Protein AF-A0A9P7JRZ7-F1 (afdb_monomer)

Structure (mmCIF, N/CA/C/O backbone):
data_AF-A0A9P7JRZ7-F1
#
_entry.id   AF-A0A9P7JRZ7-F1
#
loop_
_atom_site.group_PDB
_atom_site.id
_atom_site.type_symbol
_atom_site.label_atom_id
_atom_site.label_alt_id
_atom_site.label_comp_id
_atom_site.label_asym_id
_atom_site.label_entity_id
_atom_site.label_seq_id
_atom_site.pdbx_PDB_ins_code
_atom_site.Cartn_x
_atom_site.Cartn_y
_atom_site.Cartn_z
_atom_site.occupancy
_atom_site.B_iso_or_equiv
_atom_site.auth_seq_id
_atom_site.auth_comp_id
_atom_site.auth_asym_id
_atom_site.auth_atom_id
_atom_site.pdbx_PDB_model_num
ATOM 1 N N . MET A 1 1 ? -24.331 6.466 18.312 1.00 58.31 1 MET A N 1
ATOM 2 C CA . MET A 1 1 ? -24.342 4.986 18.170 1.00 58.31 1 MET A CA 1
ATOM 3 C C . MET A 1 1 ? -22.960 4.410 17.833 1.00 58.31 1 MET A C 1
ATOM 5 O O . MET A 1 1 ? -22.545 3.520 18.560 1.00 58.31 1 MET A O 1
ATOM 9 N N . PRO A 1 2 ? -22.201 4.894 16.825 1.00 64.62 2 PRO A N 1
ATOM 10 C CA . PRO A 1 2 ? -20.830 4.406 16.584 1.00 64.62 2 PRO A CA 1
ATOM 11 C C . PRO A 1 2 ? -19.846 4.825 17.686 1.00 64.62 2 PRO A C 1
ATOM 13 O O . PRO A 1 2 ? -18.946 4.076 18.043 1.00 64.62 2 PRO A O 1
ATOM 16 N N . VAL A 1 3 ? -20.073 6.004 18.267 1.00 72.19 3 VAL A N 1
ATOM 17 C CA . VAL A 1 3 ? -19.297 6.615 19.358 1.00 72.19 3 VAL A CA 1
ATOM 18 C C . VAL A 1 3 ? -19.049 5.659 20.520 1.00 72.19 3 VAL A C 1
ATOM 20 O O . VAL A 1 3 ? -17.914 5.428 20.918 1.00 72.19 3 VAL A O 1
ATOM 23 N N . THR A 1 4 ? -20.111 5.041 21.036 1.00 80.12 4 THR A N 1
ATOM 24 C CA . THR A 1 4 ? -20.028 4.157 22.202 1.00 80.12 4 THR A CA 1
ATOM 25 C C . THR A 1 4 ? -19.318 2.848 21.874 1.00 80.12 4 THR A C 1
ATOM 27 O O . THR A 1 4 ? -18.617 2.303 22.723 1.00 80.12 4 THR A O 1
ATOM 30 N N . VAL A 1 5 ? -19.442 2.352 20.637 1.00 85.19 5 VAL A N 1
ATOM 31 C CA . VAL A 1 5 ? -18.663 1.201 20.155 1.00 85.19 5 VAL A CA 1
ATOM 32 C C . VAL A 1 5 ? -17.176 1.560 20.083 1.00 85.19 5 VAL A C 1
ATOM 34 O O . VAL A 1 5 ? -16.360 0.796 20.594 1.00 85.19 5 VAL A O 1
ATOM 37 N N . ARG A 1 6 ? -16.827 2.731 19.531 1.00 84.12 6 ARG A N 1
ATOM 38 C CA . ARG A 1 6 ? -15.444 3.236 19.455 1.00 84.12 6 ARG A CA 1
ATOM 39 C C . ARG A 1 6 ? -14.805 3.374 20.834 1.00 84.12 6 ARG A C 1
ATOM 41 O O . ARG A 1 6 ? -13.752 2.789 21.075 1.00 84.12 6 ARG A O 1
ATOM 48 N N . VAL A 1 7 ? -15.470 4.081 21.749 1.00 83.75 7 VAL A N 1
ATOM 49 C CA . VAL A 1 7 ? -14.967 4.333 23.109 1.00 83.75 7 VAL A CA 1
ATOM 50 C C . VAL A 1 7 ? -14.753 3.026 23.874 1.00 83.75 7 VAL A C 1
ATOM 52 O O . VAL A 1 7 ? -13.681 2.820 24.435 1.00 83.75 7 VAL A O 1
ATOM 55 N N . ASN A 1 8 ? -15.717 2.101 23.843 1.00 87.62 8 ASN A N 1
ATOM 56 C CA . ASN A 1 8 ? -15.571 0.814 24.530 1.00 87.62 8 ASN A CA 1
ATOM 57 C C . ASN A 1 8 ? -14.478 -0.059 23.900 1.00 87.62 8 ASN A C 1
ATOM 59 O O . ASN A 1 8 ? -13.741 -0.741 24.610 1.00 87.62 8 ASN A O 1
ATOM 63 N N . LEU A 1 9 ? -14.358 -0.059 22.568 1.00 87.88 9 LEU A N 1
ATOM 64 C CA . LEU A 1 9 ? -13.324 -0.830 21.878 1.00 87.88 9 LEU A CA 1
ATOM 65 C C . LEU A 1 9 ? -11.924 -0.295 22.194 1.00 87.88 9 LEU A C 1
ATOM 67 O O . LEU A 1 9 ? -10.975 -1.070 22.339 1.00 87.88 9 LEU A O 1
ATOM 71 N N . ALA A 1 10 ? -11.805 1.019 22.338 1.00 84.31 10 ALA A N 1
ATOM 72 C CA . ALA A 1 10 ? -10.576 1.652 22.757 1.00 84.31 10 ALA A CA 1
ATOM 73 C C . ALA A 1 10 ? -10.219 1.388 24.215 1.00 84.31 10 ALA A C 1
ATOM 75 O O . ALA A 1 10 ? -9.087 0.998 24.490 1.00 84.31 10 ALA A O 1
ATOM 76 N N . ASP A 1 11 ? -11.180 1.522 25.131 1.00 86.62 11 ASP A N 1
ATOM 77 C CA . ASP A 1 11 ? -10.981 1.190 26.542 1.00 86.62 11 ASP A CA 1
ATOM 78 C C . ASP A 1 11 ? -10.531 -0.271 26.687 1.00 86.62 11 ASP A C 1
ATOM 80 O O . ASP A 1 11 ? -9.525 -0.572 27.330 1.00 86.62 11 ASP A O 1
ATOM 84 N N . LYS A 1 12 ? -11.165 -1.190 25.946 1.00 89.00 12 LYS A N 1
ATOM 85 C CA . LYS A 1 12 ? -10.727 -2.588 25.845 1.00 89.00 12 LYS A CA 1
ATOM 86 C C . LYS A 1 12 ? -9.265 -2.701 25.395 1.00 89.00 12 LYS A C 1
ATOM 88 O O . LYS A 1 12 ? -8.495 -3.449 26.001 1.00 89.00 12 LYS A O 1
ATOM 93 N N . ALA A 1 13 ? -8.861 -1.979 24.349 1.00 87.06 13 ALA A N 1
ATOM 94 C CA . ALA A 1 13 ? -7.487 -1.998 23.848 1.00 87.06 13 ALA A CA 1
ATOM 95 C C . ALA A 1 13 ? -6.481 -1.449 24.883 1.00 87.06 13 ALA A C 1
ATOM 97 O O . ALA A 1 13 ? -5.414 -2.042 25.083 1.00 87.06 13 ALA A O 1
ATOM 98 N N . VAL A 1 14 ? -6.836 -0.369 25.586 1.00 85.62 14 VAL A N 1
ATOM 99 C CA . VAL A 1 14 ? -6.038 0.210 26.676 1.00 85.62 14 VAL A CA 1
ATOM 100 C C . VAL A 1 14 ? -5.906 -0.782 27.829 1.00 85.62 14 VAL A C 1
ATOM 102 O O . VAL A 1 14 ? -4.789 -1.017 28.293 1.00 85.62 14 VAL A O 1
ATOM 105 N N . LEU A 1 15 ? -6.994 -1.436 28.248 1.00 88.81 15 LEU A N 1
ATOM 106 C CA . LEU A 1 15 ? -6.980 -2.462 29.295 1.00 88.81 15 LEU A CA 1
ATOM 107 C C . LEU A 1 15 ? -6.048 -3.628 28.947 1.00 88.81 15 LEU A C 1
ATOM 109 O O . LEU A 1 15 ? -5.277 -4.061 29.811 1.00 88.81 15 LEU A O 1
ATOM 113 N N . PHE A 1 16 ? -6.051 -4.109 27.699 1.00 86.88 16 PHE A N 1
ATOM 114 C CA . PHE A 1 16 ? -5.114 -5.153 27.266 1.00 86.88 16 PHE A CA 1
ATOM 115 C C . PHE A 1 16 ? -3.658 -4.719 27.412 1.00 86.88 16 PHE A C 1
ATOM 117 O O . PHE A 1 16 ? -2.814 -5.510 27.839 1.00 86.88 16 PHE A O 1
ATOM 124 N N . ARG A 1 17 ? -3.348 -3.466 27.072 1.00 84.44 17 ARG A N 1
ATOM 125 C CA . ARG A 1 17 ? -1.983 -2.949 27.146 1.00 84.44 17 ARG A CA 1
ATOM 126 C C . ARG A 1 17 ? -1.533 -2.699 28.583 1.00 84.44 17 ARG A C 1
ATOM 128 O O . ARG A 1 17 ? -0.417 -3.072 28.928 1.00 84.44 17 ARG A O 1
ATOM 135 N N . THR A 1 18 ? -2.365 -2.053 29.394 1.00 87.06 18 THR A N 1
ATOM 136 C CA . THR A 1 18 ? -1.967 -1.540 30.712 1.00 87.06 18 THR A CA 1
ATOM 137 C C . THR A 1 18 ? -2.213 -2.547 31.823 1.00 87.06 18 THR A C 1
ATOM 139 O O . THR A 1 18 ? -1.331 -2.756 32.650 1.00 87.06 18 THR A O 1
ATOM 142 N N . THR A 1 19 ? -3.378 -3.197 31.851 1.00 86.12 19 THR A N 1
ATOM 143 C CA . 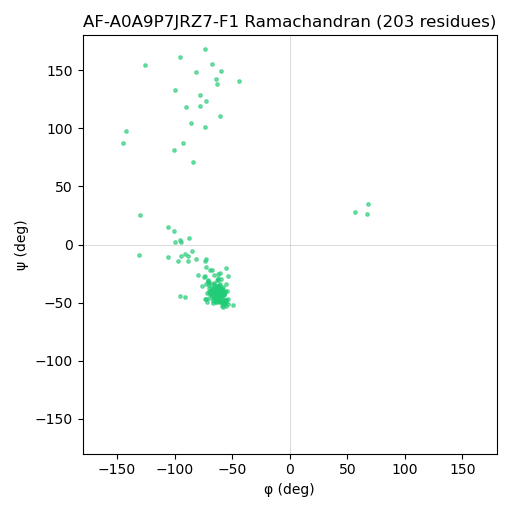THR A 1 19 ? -3.796 -4.039 32.984 1.00 86.12 19 THR A CA 1
ATOM 144 C C . THR A 1 19 ? -3.468 -5.513 32.783 1.00 86.12 19 THR A C 1
ATOM 146 O O . THR A 1 19 ? -2.934 -6.138 33.694 1.00 86.12 19 THR A O 1
ATOM 149 N N . ILE A 1 20 ? -3.724 -6.069 31.594 1.00 86.94 20 ILE A N 1
ATOM 150 C CA . ILE A 1 20 ? -3.488 -7.497 31.327 1.00 86.94 20 ILE A CA 1
ATOM 151 C C . ILE A 1 20 ? -1.987 -7.787 31.243 1.00 86.94 20 ILE A C 1
ATOM 153 O O . ILE A 1 20 ? -1.496 -8.672 31.937 1.00 86.94 20 ILE A O 1
ATOM 157 N N . ARG A 1 21 ? -1.229 -7.012 30.455 1.00 83.00 21 ARG A N 1
ATOM 158 C CA . ARG A 1 21 ? 0.226 -7.225 30.307 1.00 83.00 21 ARG A CA 1
ATOM 159 C C . ARG A 1 21 ? 1.026 -6.963 31.587 1.00 83.00 21 ARG A C 1
ATOM 161 O O . ARG A 1 21 ? 2.099 -7.533 31.746 1.00 83.00 21 ARG A O 1
ATOM 168 N N . SER A 1 22 ? 0.536 -6.112 32.491 1.00 86.94 22 SER A N 1
ATOM 169 C CA . SER A 1 22 ? 1.216 -5.821 33.764 1.00 86.94 22 SER A CA 1
ATOM 170 C C . SER A 1 22 ? 0.827 -6.772 34.903 1.00 86.94 22 SER A C 1
ATOM 172 O O . SER A 1 22 ? 1.462 -6.763 35.964 1.00 86.94 22 SER A O 1
ATOM 174 N N . ALA A 1 23 ? -0.203 -7.605 34.719 1.00 89.06 23 ALA A N 1
ATOM 175 C CA . ALA A 1 23 ? -0.680 -8.524 35.741 1.00 89.06 23 ALA A CA 1
ATOM 176 C C . ALA A 1 23 ? 0.287 -9.705 35.925 1.00 89.06 23 ALA A C 1
ATOM 178 O O . ALA A 1 23 ? 0.274 -10.670 35.171 1.00 89.06 23 ALA A O 1
ATOM 179 N N . LYS A 1 24 ? 1.106 -9.642 36.980 1.00 89.06 24 LYS A N 1
ATOM 180 C CA . LYS A 1 24 ? 2.093 -10.685 37.319 1.00 89.06 24 LYS A CA 1
ATOM 181 C C . LYS A 1 24 ? 1.585 -11.779 38.268 1.00 89.06 24 LYS A C 1
ATOM 183 O O . LYS A 1 24 ? 2.299 -12.741 38.509 1.00 89.06 24 LYS A O 1
ATOM 188 N N . SER A 1 25 ? 0.389 -11.634 38.843 1.00 91.81 25 SER A N 1
ATOM 189 C CA . SER A 1 25 ? -0.181 -12.614 39.781 1.00 91.81 25 SER A CA 1
ATOM 190 C C . SER A 1 25 ? -1.562 -13.077 39.344 1.00 91.81 25 SER A C 1
ATOM 192 O O . SER A 1 25 ? -2.289 -12.329 38.686 1.00 91.81 25 SER A O 1
ATOM 194 N N . GLN A 1 26 ? -1.952 -14.284 39.763 1.00 89.62 26 GLN A N 1
ATOM 195 C CA . GLN A 1 26 ? -3.253 -14.873 39.433 1.00 89.62 26 GLN A CA 1
ATOM 196 C C . GLN A 1 26 ? -4.410 -13.940 39.814 1.00 89.62 26 GLN A C 1
ATOM 198 O O . GLN A 1 26 ? -5.216 -13.585 38.963 1.00 89.62 26 GLN A O 1
ATOM 203 N N . ALA A 1 27 ? -4.442 -13.440 41.055 1.00 89.69 27 ALA A N 1
ATOM 204 C CA . ALA A 1 27 ? -5.500 -12.537 41.511 1.00 89.69 27 ALA A CA 1
ATOM 205 C C . ALA A 1 27 ? -5.569 -11.226 40.702 1.00 89.69 27 ALA A C 1
ATOM 207 O O . ALA A 1 27 ? -6.655 -10.706 40.440 1.00 89.69 27 ALA A O 1
ATOM 208 N N . ARG A 1 28 ? -4.419 -10.671 40.287 1.00 88.31 28 ARG A N 1
ATOM 209 C CA . ARG A 1 28 ? -4.386 -9.478 39.424 1.00 88.31 28 ARG A CA 1
ATOM 210 C C . ARG A 1 28 ? -4.868 -9.799 38.010 1.00 88.31 28 ARG A C 1
ATOM 212 O O . ARG A 1 28 ? -5.629 -9.006 37.466 1.00 88.31 28 ARG A O 1
ATOM 219 N N . SER A 1 29 ? -4.488 -10.955 37.469 1.00 88.56 29 SER A N 1
ATOM 220 C CA . SER A 1 29 ? -4.940 -11.433 36.160 1.00 88.56 29 SER A CA 1
ATOM 221 C C . SER A 1 29 ? -6.458 -11.618 36.136 1.00 88.56 29 SER A C 1
ATOM 223 O O . SER A 1 29 ? -7.127 -11.026 35.294 1.00 88.56 29 SER A O 1
ATOM 225 N N . THR A 1 30 ? -7.033 -12.309 37.126 1.00 91.19 30 THR A N 1
ATOM 226 C CA . THR A 1 30 ? -8.488 -12.508 37.230 1.00 91.19 30 THR A CA 1
ATOM 227 C C . THR A 1 30 ? -9.243 -11.179 37.287 1.00 91.19 30 THR A C 1
ATOM 229 O O . THR A 1 30 ? -10.238 -11.002 36.589 1.00 91.19 30 THR A O 1
ATOM 232 N N . ARG A 1 31 ? -8.756 -10.202 38.067 1.00 89.31 31 ARG A N 1
ATOM 233 C CA . ARG A 1 31 ? -9.371 -8.864 38.130 1.00 89.31 31 ARG A CA 1
ATOM 234 C C . ARG A 1 31 ? -9.244 -8.089 36.819 1.00 89.31 31 ARG A C 1
ATOM 236 O O . ARG A 1 31 ? -10.187 -7.401 36.438 1.00 89.31 31 ARG A O 1
ATOM 243 N N . ALA A 1 32 ? -8.105 -8.189 36.137 1.00 90.00 32 ALA A N 1
ATOM 244 C CA . ALA A 1 32 ? -7.912 -7.556 34.837 1.00 90.00 32 ALA A CA 1
ATOM 245 C C . ALA A 1 32 ? -8.869 -8.152 33.789 1.00 90.00 32 ALA A C 1
ATOM 247 O O . ALA A 1 32 ? -9.561 -7.406 33.099 1.00 90.00 32 ALA A O 1
ATOM 248 N N . TRP A 1 33 ? -9.009 -9.480 33.748 1.00 91.06 33 TRP A N 1
ATOM 249 C CA . TRP A 1 33 ? -9.976 -10.158 32.881 1.00 91.06 33 TRP A CA 1
ATOM 250 C C . TRP A 1 33 ? -11.426 -9.805 33.217 1.00 91.06 33 TRP A C 1
ATOM 252 O O . TRP A 1 33 ? -12.213 -9.566 32.306 1.00 91.06 33 TRP A O 1
ATOM 262 N N . ALA A 1 34 ? -11.783 -9.671 34.497 1.00 93.75 34 ALA A N 1
ATOM 263 C CA . ALA A 1 34 ? -13.121 -9.228 34.893 1.00 93.75 34 ALA A CA 1
ATOM 264 C C . ALA A 1 34 ? -13.476 -7.841 34.319 1.00 93.75 34 ALA A C 1
ATOM 266 O O . ALA A 1 34 ? -14.605 -7.639 33.868 1.00 93.75 34 ALA A O 1
ATOM 267 N N . ARG A 1 35 ? -12.508 -6.911 34.265 1.00 91.94 35 ARG A N 1
ATOM 268 C CA . ARG A 1 35 ? -12.683 -5.593 33.624 1.00 91.94 35 ARG A CA 1
ATOM 269 C C . ARG A 1 35 ? -12.851 -5.703 32.109 1.00 91.94 35 ARG A C 1
ATOM 271 O O . ARG A 1 35 ? -13.734 -5.069 31.540 1.00 91.94 35 ARG A O 1
ATOM 278 N N . VAL A 1 36 ? -12.054 -6.545 31.451 1.00 90.88 36 VAL A N 1
ATOM 279 C CA . VAL A 1 36 ? -12.210 -6.798 30.007 1.00 90.88 36 VAL A CA 1
ATOM 280 C C . VAL A 1 36 ? -13.601 -7.367 29.713 1.00 90.88 36 VAL A C 1
ATOM 282 O O . VAL A 1 36 ? -14.284 -6.884 28.815 1.00 90.88 36 VAL A O 1
ATOM 285 N N . HIS A 1 37 ? -14.076 -8.322 30.516 1.00 92.50 37 HIS A N 1
ATOM 286 C CA . HIS A 1 37 ? -15.415 -8.890 30.368 1.00 92.50 37 HIS A CA 1
ATOM 287 C C . HIS A 1 37 ? -16.538 -7.879 30.636 1.00 92.50 37 HIS A C 1
ATOM 289 O O . HIS A 1 37 ? -17.590 -7.964 30.002 1.00 92.50 37 HIS A O 1
ATOM 295 N N . SER A 1 38 ? -16.365 -6.915 31.551 1.00 92.62 38 SER A N 1
ATOM 296 C CA . SER A 1 38 ? -17.360 -5.847 31.715 1.00 92.62 38 SER A CA 1
ATOM 297 C C . SER A 1 38 ? -17.445 -4.959 30.479 1.00 92.62 38 SER A C 1
ATOM 299 O O . SER A 1 38 ? -18.553 -4.728 30.002 1.00 92.62 38 SER A O 1
ATOM 301 N N . VAL A 1 39 ? -16.305 -4.544 29.917 1.00 90.88 39 VAL A N 1
ATOM 302 C CA . VAL A 1 39 ? -16.278 -3.741 28.684 1.00 90.88 39 VAL A CA 1
ATOM 303 C C . VAL A 1 39 ? -16.865 -4.529 27.511 1.00 90.88 39 VAL A C 1
ATOM 305 O O . VAL A 1 39 ? -17.675 -3.993 26.757 1.00 90.88 39 VAL A O 1
ATOM 308 N N . ASP A 1 40 ? -16.563 -5.826 27.411 1.00 91.06 40 ASP A N 1
ATOM 309 C CA . ASP A 1 40 ? -17.104 -6.697 26.363 1.00 91.06 40 ASP A CA 1
ATOM 310 C C . ASP A 1 40 ? -18.614 -6.861 26.419 1.00 91.06 40 ASP A C 1
ATOM 312 O O . ASP A 1 40 ? -19.261 -6.910 25.374 1.00 91.06 40 ASP A O 1
ATOM 316 N N . ARG A 1 41 ? -19.205 -6.902 27.616 1.00 92.62 41 ARG A N 1
ATOM 317 C CA . ARG A 1 41 ? -20.666 -6.931 27.748 1.00 92.62 41 ARG A CA 1
ATOM 318 C C . ARG A 1 41 ? -21.302 -5.662 27.187 1.00 92.62 41 ARG A C 1
ATOM 320 O O . ARG A 1 41 ? -22.257 -5.762 26.420 1.00 92.62 41 ARG A O 1
ATOM 327 N N . VAL A 1 42 ? -20.756 -4.489 27.514 1.00 91.62 42 VAL A N 1
ATOM 328 C CA . VAL A 1 42 ? -21.279 -3.203 27.018 1.00 91.62 42 VAL A CA 1
ATOM 329 C C . VAL A 1 42 ? -21.046 -3.067 25.511 1.00 91.62 42 VAL A C 1
ATOM 331 O O . VAL A 1 42 ? -21.940 -2.648 24.779 1.00 91.62 42 VAL A O 1
ATOM 334 N N . LEU A 1 43 ? -19.871 -3.470 25.023 1.00 90.12 43 LEU A N 1
ATOM 335 C CA . LEU A 1 43 ? -19.553 -3.496 23.598 1.00 90.12 43 LEU A CA 1
ATOM 336 C C . LEU A 1 43 ? -20.528 -4.402 22.833 1.00 90.12 43 LEU A C 1
ATOM 338 O O . LEU A 1 43 ? -21.144 -3.943 21.878 1.00 90.12 43 LEU A O 1
ATOM 342 N N . ASN A 1 44 ? -20.749 -5.639 23.286 1.00 90.69 44 ASN A N 1
ATOM 343 C CA . ASN A 1 44 ? -21.686 -6.573 22.651 1.00 90.69 44 ASN A CA 1
ATOM 344 C C . ASN A 1 44 ? -23.136 -6.070 22.657 1.00 90.69 44 ASN A C 1
ATOM 346 O O . ASN A 1 44 ? -23.871 -6.289 21.697 1.00 90.69 44 ASN A O 1
ATOM 350 N N . LEU A 1 45 ? -23.559 -5.377 23.715 1.00 92.00 45 LEU A N 1
ATOM 351 C CA . LEU A 1 45 ? -24.879 -4.753 23.749 1.00 92.00 45 LEU A CA 1
ATOM 352 C C . LEU A 1 45 ? -24.994 -3.652 22.685 1.00 92.00 45 LEU A C 1
ATOM 354 O O . LEU A 1 45 ? -25.929 -3.652 21.884 1.00 92.00 45 LEU A O 1
ATOM 358 N N . ASN A 1 46 ? -24.015 -2.747 22.630 1.00 90.06 46 ASN A N 1
ATOM 359 C CA . ASN A 1 46 ? -24.004 -1.643 21.671 1.00 90.06 46 ASN A CA 1
ATOM 360 C C . ASN A 1 46 ? -23.948 -2.136 20.218 1.00 90.06 46 ASN A C 1
ATOM 362 O O . ASN A 1 46 ? -24.602 -1.561 19.349 1.00 90.06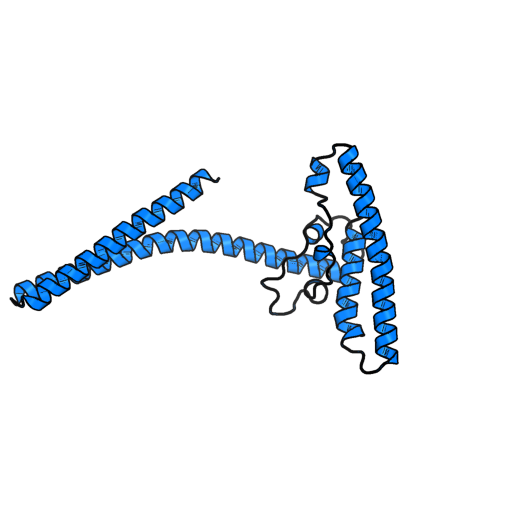 46 ASN A O 1
ATOM 366 N N . THR A 1 47 ? -23.227 -3.225 19.944 1.00 90.88 47 THR A N 1
ATOM 367 C CA . THR A 1 47 ? -23.152 -3.811 18.597 1.00 90.88 47 THR A CA 1
ATOM 368 C C . THR A 1 47 ? -24.468 -4.461 18.180 1.00 90.88 47 THR A C 1
ATOM 370 O O . THR A 1 47 ? -24.886 -4.308 17.032 1.00 90.88 47 THR A O 1
ATOM 373 N N . GLN A 1 48 ? -25.175 -5.118 19.102 1.00 91.62 48 GLN A N 1
ATOM 374 C CA . GLN A 1 48 ? -26.518 -5.642 18.839 1.00 91.62 48 GLN A CA 1
ATOM 375 C C . GLN A 1 48 ? -27.525 -4.524 18.569 1.00 91.62 48 GLN A C 1
ATOM 377 O O . GLN A 1 48 ? -28.321 -4.630 17.635 1.00 91.62 48 GLN A O 1
ATOM 382 N N . ILE A 1 49 ? -27.488 -3.448 19.361 1.00 91.69 49 ILE A N 1
ATOM 383 C CA . ILE A 1 49 ? -28.337 -2.271 19.148 1.00 91.69 49 ILE A CA 1
ATOM 384 C C . ILE A 1 49 ? -28.054 -1.675 17.765 1.00 91.69 49 ILE A C 1
ATOM 386 O O . ILE A 1 49 ? -28.982 -1.476 16.982 1.00 91.69 49 ILE A O 1
ATOM 390 N N . TYR A 1 50 ? -26.779 -1.482 17.423 1.00 91.38 50 TYR A N 1
ATOM 391 C CA . TYR A 1 50 ? -26.368 -0.993 16.110 1.00 91.38 50 TYR A CA 1
ATOM 392 C C . TYR A 1 50 ? -26.898 -1.871 14.966 1.00 91.38 50 TYR A C 1
ATOM 394 O O . TYR A 1 50 ? -27.492 -1.361 14.015 1.00 91.38 50 TYR A O 1
ATOM 402 N N . ALA A 1 51 ? -26.752 -3.196 15.076 1.00 91.25 51 ALA A N 1
ATOM 403 C CA . ALA A 1 51 ? -27.239 -4.137 14.070 1.00 91.25 51 ALA A CA 1
ATOM 404 C C . ALA A 1 51 ? -28.765 -4.064 13.889 1.00 91.25 51 ALA A C 1
ATOM 406 O O . ALA A 1 51 ? -29.253 -4.105 12.758 1.00 91.25 51 ALA A O 1
ATOM 407 N N . LYS A 1 52 ? -29.523 -3.903 14.985 1.00 92.75 52 LYS A N 1
ATOM 408 C CA . LYS A 1 52 ? -30.979 -3.703 14.936 1.00 92.75 52 LYS A CA 1
ATOM 409 C C . LYS A 1 52 ? -31.340 -2.395 14.234 1.00 92.75 52 LYS A C 1
ATOM 411 O O . LYS A 1 52 ? -32.167 -2.417 13.328 1.00 92.75 52 LYS A O 1
ATOM 416 N N . CYS A 1 53 ? -30.703 -1.284 14.600 1.00 90.75 53 CYS A N 1
ATOM 417 C CA . CYS A 1 53 ? -30.946 0.014 13.967 1.00 90.75 53 CYS A CA 1
ATOM 418 C C . CYS A 1 53 ? -30.615 -0.012 12.473 1.00 90.75 53 CYS A C 1
ATOM 420 O O . CYS A 1 53 ? -31.405 0.463 11.664 1.00 90.75 53 CYS A O 1
ATOM 422 N N . ARG A 1 54 ? -29.503 -0.645 12.083 1.00 90.94 54 ARG A N 1
ATOM 423 C CA . ARG A 1 54 ? -29.143 -0.804 10.670 1.00 90.94 54 ARG A CA 1
ATOM 424 C C . ARG A 1 54 ? -30.159 -1.650 9.903 1.00 90.94 54 ARG A C 1
ATOM 426 O O . ARG A 1 54 ? -30.478 -1.318 8.769 1.00 90.94 54 ARG A O 1
ATOM 433 N N . LYS A 1 55 ? -30.696 -2.715 10.508 1.00 92.81 55 LYS A N 1
ATOM 434 C CA . LYS A 1 55 ? -31.781 -3.500 9.897 1.00 92.81 55 LYS A CA 1
ATOM 435 C C . LYS A 1 55 ? -33.011 -2.629 9.624 1.00 92.81 55 LYS A C 1
ATOM 437 O O . LYS A 1 55 ? -33.612 -2.762 8.568 1.00 92.81 55 LYS A O 1
ATOM 442 N N . GLN A 1 56 ? -33.348 -1.720 10.540 1.00 92.69 56 GLN A N 1
ATOM 443 C CA . GLN A 1 56 ? -34.438 -0.771 10.308 1.00 92.69 56 GLN A CA 1
ATOM 444 C C . GLN A 1 56 ? -34.103 0.243 9.210 1.00 92.69 56 GLN A C 1
ATOM 446 O O . GLN A 1 56 ? -34.959 0.508 8.382 1.00 92.69 56 GLN A O 1
ATOM 451 N N . LEU A 1 57 ? -32.864 0.739 9.129 1.00 92.12 57 LEU A N 1
ATOM 452 C CA . LEU A 1 57 ? -32.441 1.611 8.021 1.00 92.12 57 LEU A CA 1
ATOM 453 C C . LEU A 1 57 ? -32.597 0.936 6.649 1.00 92.12 57 LEU A C 1
ATOM 455 O O . LEU A 1 57 ? -33.034 1.588 5.708 1.00 92.12 57 LEU A O 1
ATOM 459 N N . ILE A 1 58 ? -32.305 -0.367 6.557 1.00 93.19 58 ILE A N 1
ATOM 460 C CA . ILE A 1 58 ? -32.556 -1.162 5.343 1.00 93.19 58 ILE A CA 1
ATOM 461 C C . ILE A 1 58 ? -34.053 -1.225 5.041 1.00 93.19 58 ILE A C 1
ATOM 463 O O . ILE A 1 58 ? -34.458 -0.979 3.912 1.00 93.19 58 ILE A O 1
ATOM 467 N N . ASN A 1 59 ? -34.879 -1.521 6.046 1.00 92.75 59 ASN A N 1
ATOM 468 C CA . ASN A 1 59 ? -36.330 -1.599 5.865 1.00 92.75 59 ASN A CA 1
ATOM 469 C C . ASN A 1 59 ? -36.949 -0.259 5.431 1.00 92.75 59 ASN A C 1
ATOM 471 O O . ASN A 1 59 ? -37.978 -0.255 4.766 1.00 92.75 59 ASN A O 1
ATOM 475 N N . LEU A 1 60 ? -36.340 0.862 5.825 1.00 93.44 60 LEU A N 1
ATOM 476 C CA . LEU A 1 60 ? -36.779 2.214 5.478 1.00 93.44 60 LEU A CA 1
ATOM 477 C C . LEU A 1 60 ? -36.253 2.693 4.113 1.00 93.44 60 LEU A C 1
ATOM 479 O O . LEU A 1 60 ? -36.629 3.782 3.693 1.00 93.44 60 LEU A O 1
ATOM 483 N N . GLY A 1 61 ? -35.391 1.925 3.434 1.00 90.75 61 GLY A N 1
ATOM 484 C CA . GLY A 1 61 ? -34.834 2.297 2.126 1.00 90.75 61 GLY A CA 1
ATOM 485 C C . GLY A 1 61 ? -33.898 3.512 2.157 1.00 90.75 61 GLY A C 1
ATOM 486 O O . GLY A 1 61 ? -33.789 4.233 1.172 1.00 90.75 61 GLY A O 1
ATOM 487 N N . ALA A 1 62 ? -33.250 3.785 3.294 1.00 88.19 62 ALA A N 1
ATOM 488 C CA . ALA A 1 62 ? -32.371 4.945 3.453 1.00 88.19 62 ALA A CA 1
ATOM 489 C C . ALA A 1 62 ? -30.946 4.659 2.936 1.00 88.19 62 ALA A C 1
ATOM 491 O O . ALA A 1 62 ? -30.004 4.533 3.727 1.00 88.19 62 ALA A O 1
ATOM 492 N N . ASP A 1 63 ? -30.789 4.545 1.617 1.00 86.19 63 ASP A N 1
ATOM 493 C CA . ASP A 1 63 ? -29.536 4.119 0.974 1.00 86.19 63 ASP A CA 1
ATOM 494 C C . ASP A 1 63 ? -28.350 5.058 1.254 1.00 86.19 63 ASP A C 1
ATOM 496 O O . ASP A 1 63 ? -27.253 4.585 1.574 1.00 86.19 63 ASP A O 1
ATOM 500 N N . ASP A 1 64 ? -28.581 6.373 1.285 1.00 86.25 64 ASP A N 1
ATOM 501 C CA . ASP A 1 64 ? -27.555 7.374 1.618 1.00 86.25 64 ASP A CA 1
ATOM 502 C C . ASP A 1 64 ? -26.941 7.124 3.007 1.00 86.25 64 ASP A C 1
ATOM 504 O O . ASP A 1 64 ? -25.724 7.180 3.216 1.00 86.25 64 ASP A O 1
ATOM 508 N N . LEU A 1 65 ? -27.784 6.767 3.983 1.00 85.00 65 LEU A N 1
ATOM 509 C CA . LEU A 1 65 ? -27.343 6.450 5.341 1.00 85.00 65 LEU A CA 1
ATOM 510 C C . LEU A 1 65 ? -26.667 5.078 5.418 1.00 85.00 65 LEU A C 1
ATOM 512 O O . LEU A 1 65 ? -25.803 4.881 6.273 1.00 85.00 65 LEU A O 1
ATOM 516 N N . LEU A 1 66 ? -27.015 4.132 4.544 1.00 86.31 66 LEU A N 1
ATOM 517 C CA . LEU A 1 66 ? -26.394 2.806 4.497 1.00 86.31 66 LEU A CA 1
ATOM 518 C C . LEU A 1 66 ? -24.975 2.834 3.918 1.00 86.31 66 LEU A C 1
ATOM 520 O O . LEU A 1 66 ? -24.159 1.996 4.321 1.00 86.31 66 LEU A O 1
ATOM 524 N N . MET A 1 67 ? -24.653 3.807 3.056 1.00 85.75 67 MET A N 1
ATOM 525 C CA . MET A 1 67 ? -23.273 4.051 2.613 1.00 85.75 67 MET A CA 1
ATOM 526 C C . MET A 1 67 ? -22.378 4.495 3.775 1.00 85.75 67 MET A C 1
ATOM 528 O O . MET A 1 67 ? -21.253 4.000 3.922 1.00 85.75 67 MET A O 1
ATOM 532 N N . LYS A 1 68 ? -22.898 5.383 4.637 1.00 84.94 68 LYS A N 1
ATOM 533 C CA . LYS A 1 68 ? -22.204 5.866 5.839 1.00 84.94 68 LYS A CA 1
ATOM 534 C C . LYS A 1 68 ? -22.148 4.797 6.930 1.00 84.94 68 LYS A C 1
ATOM 536 O O . LYS A 1 68 ? -21.090 4.563 7.499 1.00 84.94 68 LYS A O 1
ATOM 541 N N . TYR A 1 69 ? -23.264 4.131 7.224 1.00 87.44 69 TYR A N 1
ATOM 542 C CA . TYR A 1 69 ? -23.405 3.147 8.301 1.00 87.44 69 TYR A CA 1
ATOM 543 C C . TYR A 1 69 ? -23.332 1.707 7.766 1.00 87.44 69 TYR A C 1
ATOM 545 O O . TYR A 1 69 ? -24.345 1.021 7.578 1.00 87.44 69 TYR A O 1
ATOM 553 N N . ARG A 1 70 ? -22.103 1.227 7.547 1.00 89.38 70 ARG A N 1
ATOM 554 C CA . ARG A 1 70 ? -21.830 -0.111 6.997 1.00 89.38 70 ARG A CA 1
ATOM 555 C C . ARG A 1 70 ? -22.085 -1.235 8.007 1.00 89.38 70 ARG A C 1
ATOM 557 O O . ARG A 1 70 ? -22.306 -1.029 9.194 1.00 89.38 70 ARG A O 1
ATOM 564 N N . ARG A 1 71 ? -22.105 -2.480 7.533 1.00 90.12 71 ARG A N 1
ATOM 565 C CA . ARG A 1 71 ? -22.254 -3.642 8.419 1.00 90.12 71 ARG A CA 1
ATOM 566 C C . ARG A 1 71 ? -21.052 -3.720 9.370 1.00 90.12 71 ARG A C 1
ATOM 568 O O . ARG A 1 71 ? -19.923 -3.509 8.949 1.00 90.12 71 ARG A O 1
ATOM 575 N N . LEU A 1 72 ? -21.314 -4.031 10.638 1.00 89.31 72 LEU A N 1
ATOM 576 C CA . LEU A 1 72 ? -20.270 -4.292 11.626 1.00 89.31 72 LEU A CA 1
ATOM 577 C C . LEU A 1 72 ? -19.939 -5.787 11.622 1.00 89.31 72 LEU A C 1
ATOM 579 O O . LEU A 1 72 ? -20.814 -6.612 11.911 1.00 89.31 72 LEU A O 1
ATOM 583 N N . GLU A 1 73 ? -18.706 -6.145 11.293 1.00 88.19 73 GLU A N 1
ATOM 584 C CA . GLU A 1 73 ? -18.250 -7.530 11.324 1.00 88.19 73 GLU A CA 1
ATOM 585 C C . GLU A 1 73 ? -17.554 -7.872 12.642 1.00 88.19 73 GLU A C 1
ATOM 587 O O . GLU A 1 73 ? -17.093 -7.010 13.389 1.00 88.19 73 GLU A O 1
ATOM 592 N N . LYS A 1 74 ? -17.445 -9.170 12.946 1.00 85.56 74 LYS A N 1
ATOM 593 C CA . LYS A 1 74 ? -16.703 -9.617 14.136 1.00 85.56 74 LYS A CA 1
ATOM 594 C C . LYS A 1 74 ? -15.220 -9.241 14.057 1.00 85.56 74 LYS A C 1
ATOM 596 O O . LYS A 1 74 ? -14.609 -9.007 15.096 1.00 85.56 74 LYS A O 1
ATOM 601 N N . ALA A 1 75 ? -14.659 -9.177 12.847 1.00 85.44 75 ALA A N 1
ATOM 602 C CA . ALA A 1 75 ? -13.283 -8.749 12.614 1.00 85.44 75 ALA A CA 1
ATOM 603 C C . ALA A 1 75 ? -13.059 -7.286 13.035 1.00 85.44 75 ALA A C 1
ATOM 605 O O . ALA A 1 75 ? -12.044 -6.983 13.663 1.00 85.44 75 ALA A O 1
ATOM 606 N N . ASP A 1 76 ? -14.048 -6.418 12.799 1.00 84.38 76 ASP A N 1
ATOM 607 C CA . ASP A 1 76 ? -13.994 -4.990 13.136 1.00 84.38 76 ASP A CA 1
ATOM 608 C C . ASP A 1 76 ? -13.981 -4.723 14.651 1.00 84.38 76 ASP A C 1
ATOM 610 O O . ASP A 1 76 ? -13.544 -3.670 15.113 1.00 84.38 76 ASP A O 1
ATOM 614 N N . LEU A 1 77 ? -14.459 -5.687 15.444 1.00 85.38 77 LEU A N 1
ATOM 615 C CA . LEU A 1 77 ? -14.537 -5.613 16.906 1.00 85.38 77 LEU A CA 1
ATOM 616 C C . LEU A 1 77 ? -13.260 -6.082 17.611 1.00 85.38 77 LEU A C 1
ATOM 618 O O . LEU A 1 77 ? -13.220 -6.190 18.843 1.00 85.38 77 LEU A O 1
ATOM 622 N N . LYS A 1 78 ? -12.206 -6.393 16.855 1.00 84.25 78 LYS A N 1
ATOM 623 C CA . LYS A 1 78 ? -10.927 -6.797 17.427 1.00 84.25 78 LYS A CA 1
ATOM 624 C C . LYS A 1 78 ? -10.233 -5.584 18.049 1.00 84.25 78 LYS A C 1
ATOM 626 O O . LYS A 1 78 ? -9.960 -4.587 17.382 1.00 84.25 78 LYS A O 1
ATOM 631 N N . ALA A 1 79 ? -9.911 -5.687 19.340 1.00 77.50 79 ALA A N 1
ATOM 632 C CA . ALA A 1 79 ? -9.154 -4.659 20.046 1.00 77.50 79 ALA A CA 1
ATOM 633 C C . ALA A 1 79 ? -7.784 -4.489 19.375 1.00 77.50 79 ALA A C 1
ATOM 635 O O . ALA A 1 79 ? -6.943 -5.390 19.416 1.00 77.50 79 ALA A O 1
ATOM 636 N N . THR A 1 80 ? -7.589 -3.347 18.723 1.00 74.25 80 THR A N 1
ATOM 637 C CA . THR A 1 80 ? -6.394 -3.079 17.926 1.00 74.25 80 THR A CA 1
ATOM 638 C C . THR A 1 80 ? -5.430 -2.219 18.734 1.00 74.25 80 THR A C 1
ATOM 640 O O . THR A 1 80 ? -5.817 -1.213 19.325 1.00 74.25 80 THR A O 1
ATOM 643 N N . THR A 1 81 ? -4.153 -2.601 18.758 1.00 73.31 81 THR A N 1
ATOM 644 C CA . THR A 1 81 ? -3.088 -1.887 19.488 1.00 73.31 81 THR A CA 1
ATOM 645 C C . THR A 1 81 ? -2.890 -0.445 19.020 1.00 73.31 81 THR A C 1
ATOM 647 O O . THR A 1 81 ? -2.443 0.380 19.807 1.00 73.31 81 THR A O 1
ATOM 650 N N . VAL A 1 82 ? -3.274 -0.148 17.779 1.00 72.75 82 VAL A N 1
ATOM 651 C CA . VAL A 1 82 ? -3.300 1.187 17.155 1.00 72.75 82 VAL A CA 1
ATOM 652 C C . VAL A 1 82 ? -4.170 2.165 17.923 1.00 72.75 82 VAL A C 1
ATOM 654 O O . VAL A 1 82 ? -3.821 3.329 18.050 1.00 72.75 82 VAL A O 1
ATOM 657 N N . VAL A 1 83 ? -5.279 1.681 18.477 1.00 76.19 83 VAL A N 1
ATOM 658 C CA . VAL A 1 83 ? -6.206 2.515 19.242 1.00 76.19 83 VAL A CA 1
ATOM 659 C C . VAL A 1 83 ? -5.647 2.817 20.635 1.00 76.19 83 VAL A C 1
ATOM 661 O O . VAL A 1 83 ? -5.811 3.918 21.142 1.00 76.19 83 VAL A O 1
ATOM 664 N N . ALA A 1 84 ? -4.947 1.856 21.246 1.00 77.25 84 ALA A N 1
ATOM 665 C CA . ALA A 1 84 ? -4.377 2.008 22.588 1.00 77.25 84 ALA A CA 1
ATOM 666 C C . ALA A 1 84 ? -3.059 2.794 22.626 1.00 77.25 84 ALA A C 1
ATOM 668 O O . ALA A 1 84 ? -2.685 3.320 23.671 1.00 77.25 84 ALA A O 1
ATOM 669 N N . ASP A 1 85 ? -2.307 2.793 21.529 1.00 78.25 85 ASP A N 1
ATOM 670 C CA . ASP A 1 85 ? -1.067 3.547 21.378 1.00 78.25 85 ASP A CA 1
ATOM 671 C C . ASP A 1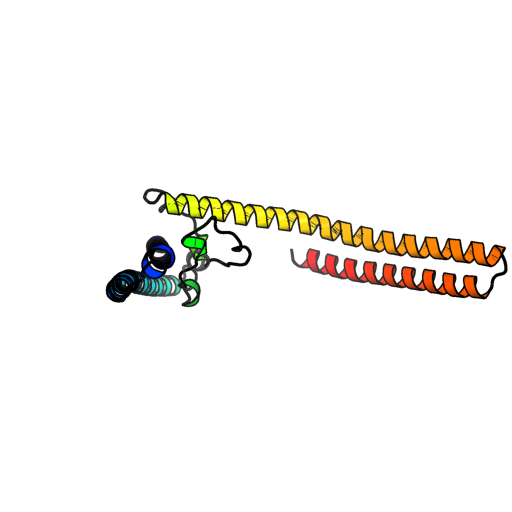 85 ? -0.974 4.032 19.929 1.00 78.25 85 ASP A C 1
ATOM 673 O O . ASP A 1 85 ? -0.398 3.333 19.081 1.00 78.25 85 ASP A O 1
ATOM 677 N N . PRO A 1 86 ? -1.565 5.206 19.642 1.00 73.62 86 PRO A N 1
ATOM 678 C CA . PRO A 1 86 ? -1.557 5.779 18.306 1.00 73.62 86 PRO A CA 1
ATOM 679 C C . PRO A 1 86 ? -0.130 6.022 17.813 1.00 73.62 86 PRO A C 1
ATOM 681 O O . PRO A 1 86 ? 0.119 5.910 16.622 1.00 73.62 86 PRO A O 1
ATOM 684 N N . ASN A 1 87 ? 0.829 6.285 18.707 1.00 77.56 87 ASN A N 1
ATOM 685 C CA . ASN A 1 87 ? 2.204 6.658 18.364 1.00 77.56 87 ASN A CA 1
ATOM 686 C C . ASN A 1 87 ? 3.194 5.479 18.355 1.00 77.56 87 ASN A C 1
ATOM 688 O O . ASN A 1 87 ? 4.387 5.679 18.114 1.00 77.56 87 ASN A O 1
ATOM 692 N N . ALA A 1 88 ? 2.736 4.241 18.564 1.00 77.44 88 ALA A N 1
ATOM 693 C CA . ALA A 1 88 ? 3.617 3.078 18.497 1.00 77.44 88 ALA A CA 1
ATOM 694 C C . ALA A 1 88 ? 4.206 2.861 17.092 1.00 77.44 88 ALA A C 1
ATOM 696 O O . ALA A 1 88 ? 3.542 3.001 16.062 1.00 77.44 88 ALA A O 1
ATOM 697 N N . ARG A 1 89 ? 5.476 2.437 17.064 1.00 71.12 89 ARG A N 1
ATOM 698 C CA . ARG A 1 89 ? 6.187 2.037 15.840 1.00 71.12 89 ARG A CA 1
ATOM 699 C C . ARG A 1 89 ? 5.594 0.745 15.256 1.00 71.12 89 ARG A C 1
ATOM 701 O O . ARG A 1 89 ? 5.046 -0.080 15.980 1.00 71.12 89 ARG A O 1
ATOM 708 N N . SER A 1 90 ? 5.774 0.542 13.947 1.00 68.56 90 SER A N 1
ATOM 709 C CA . SER A 1 90 ? 5.358 -0.671 13.215 1.00 68.56 90 SER A CA 1
ATOM 710 C C . SER A 1 90 ? 3.838 -0.891 13.085 1.00 68.56 90 SER A C 1
ATOM 712 O O . SER A 1 90 ? 3.350 -2.016 13.078 1.00 68.56 90 SER A O 1
ATOM 714 N N . GLN A 1 91 ? 3.061 0.187 12.951 1.00 70.19 91 GLN A N 1
ATOM 715 C CA . GLN A 1 91 ? 1.610 0.120 12.697 1.00 70.19 91 GLN A CA 1
ATOM 716 C C . GLN A 1 91 ? 1.227 0.346 11.222 1.00 70.19 91 GLN A C 1
ATOM 718 O O . GLN A 1 91 ? 0.051 0.503 10.902 1.00 70.19 91 GLN A O 1
ATOM 723 N N . ARG A 1 92 ? 2.207 0.339 10.309 1.00 62.94 92 ARG A N 1
ATOM 724 C CA . ARG A 1 92 ? 2.045 0.731 8.895 1.00 62.94 92 ARG A CA 1
ATOM 725 C C . ARG A 1 92 ? 0.950 -0.046 8.147 1.00 62.94 92 ARG A C 1
ATOM 727 O O . ARG A 1 92 ? 0.277 0.542 7.315 1.00 62.94 92 ARG A O 1
ATOM 734 N N . ASN A 1 93 ? 0.747 -1.324 8.478 1.00 64.56 93 ASN A N 1
ATOM 735 C CA . ASN A 1 93 ? -0.192 -2.216 7.779 1.00 64.56 93 ASN A CA 1
ATOM 736 C C . ASN A 1 93 ? -1.477 -2.491 8.575 1.00 64.56 93 ASN A C 1
ATOM 738 O O . ASN A 1 93 ? -2.187 -3.457 8.308 1.00 64.56 93 ASN A O 1
ATOM 742 N N . SER A 1 94 ? -1.749 -1.704 9.614 1.00 68.94 94 SER A N 1
ATOM 743 C CA . SER A 1 94 ? -2.939 -1.912 10.432 1.00 68.94 94 SER A CA 1
ATOM 744 C C . SER A 1 94 ? -4.143 -1.198 9.820 1.00 68.94 94 SER A C 1
ATOM 746 O O . SER A 1 94 ? -4.273 0.021 9.895 1.00 68.94 94 SER A O 1
ATOM 748 N N . THR A 1 95 ? -5.030 -1.966 9.193 1.00 69.62 95 THR A N 1
ATOM 749 C CA . THR A 1 95 ? -6.300 -1.443 8.687 1.00 69.62 95 THR A CA 1
ATOM 750 C C . THR A 1 95 ? -7.275 -1.293 9.850 1.00 69.62 95 THR A C 1
ATOM 752 O O . THR A 1 95 ? -7.603 -2.267 10.531 1.00 69.62 95 THR A O 1
ATOM 755 N N . LEU A 1 96 ? -7.719 -0.063 10.103 1.00 79.38 96 LEU A N 1
ATOM 756 C CA . LEU A 1 96 ? -8.792 0.217 11.051 1.00 79.38 96 LEU A CA 1
ATOM 757 C C . LEU A 1 96 ? -10.150 -0.017 10.382 1.00 79.38 96 LEU A C 1
ATOM 759 O O . LEU A 1 96 ? -10.314 0.196 9.183 1.00 79.38 96 LEU A O 1
ATOM 763 N N . ALA A 1 97 ? -11.131 -0.445 11.172 1.00 85.75 97 ALA A N 1
ATOM 764 C CA . ALA A 1 97 ? -12.506 -0.579 10.709 1.00 85.75 97 ALA A CA 1
ATOM 765 C C . ALA A 1 97 ? -13.080 0.766 10.223 1.00 85.75 97 ALA A C 1
ATOM 767 O O . ALA A 1 97 ? -12.770 1.825 10.768 1.00 85.75 97 ALA A O 1
ATOM 768 N N . TRP A 1 98 ? -13.991 0.709 9.251 1.00 85.50 98 TRP A N 1
ATOM 769 C CA . TRP A 1 98 ? -14.617 1.873 8.603 1.00 85.50 98 TRP A CA 1
ATOM 770 C C . TRP A 1 98 ? -15.264 2.873 9.578 1.00 85.50 98 TRP A C 1
ATOM 772 O O . TRP A 1 98 ? -15.367 4.057 9.281 1.00 85.50 98 TRP A O 1
ATOM 782 N N . PHE A 1 99 ? -15.705 2.432 10.759 1.00 83.94 99 PHE A N 1
ATOM 783 C CA . PHE A 1 99 ? -16.337 3.331 11.723 1.00 83.94 99 PHE A CA 1
ATOM 784 C C . PHE A 1 99 ? -15.340 4.267 12.421 1.00 83.94 99 PHE A C 1
ATOM 786 O O . PHE A 1 99 ? -15.764 5.249 13.029 1.00 83.94 99 PHE A O 1
ATOM 793 N N . TRP A 1 100 ? -14.030 4.008 12.339 1.00 81.50 100 TRP A N 1
ATOM 794 C CA . TRP A 1 100 ? -12.994 4.913 12.847 1.00 81.50 100 TRP A CA 1
ATOM 795 C C . TRP A 1 100 ? -12.820 6.168 11.984 1.00 81.50 100 TRP A C 1
ATOM 797 O O . TRP A 1 100 ? -12.331 7.167 12.498 1.00 81.50 100 TRP A O 1
ATOM 807 N N . SER A 1 101 ? -13.270 6.148 10.724 1.00 75.94 101 SER A N 1
ATOM 808 C CA . SER A 1 101 ? -13.182 7.281 9.792 1.00 75.94 101 SER A CA 1
ATOM 809 C C . SER A 1 101 ? -14.482 8.085 9.655 1.00 75.94 101 SER A C 1
ATOM 811 O O . SER A 1 101 ? -14.540 9.006 8.848 1.00 75.94 101 SER A O 1
ATOM 813 N N . ILE A 1 102 ? -15.545 7.748 10.399 1.00 76.94 102 ILE A N 1
ATOM 814 C CA . ILE A 1 102 ? -16.791 8.530 10.368 1.00 76.94 102 ILE A CA 1
ATOM 815 C C . ILE A 1 102 ? -16.642 9.797 11.198 1.00 76.94 102 ILE A C 1
ATOM 817 O O . 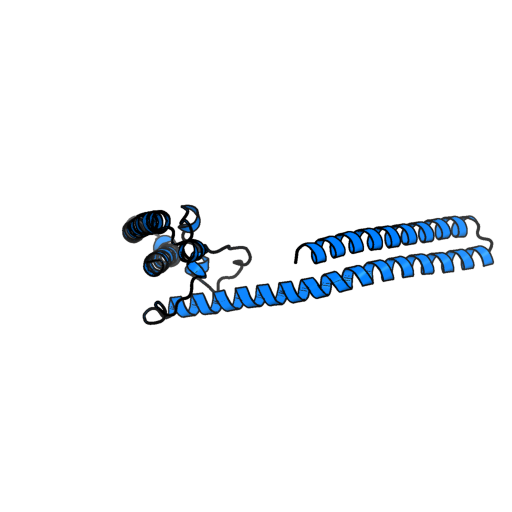ILE A 1 102 ? -16.326 9.695 12.385 1.00 76.94 102 ILE A O 1
ATOM 821 N N . ASP A 1 103 ? -16.990 10.919 10.566 1.00 64.19 103 ASP A N 1
ATOM 822 C CA . ASP A 1 103 ? -16.994 12.285 11.088 1.00 64.19 103 ASP A CA 1
ATOM 823 C C . ASP A 1 103 ? -17.582 12.436 12.507 1.00 64.19 103 ASP A C 1
ATOM 825 O O . ASP A 1 103 ? -18.541 11.756 12.897 1.00 64.19 103 ASP A O 1
ATOM 829 N N . ILE A 1 104 ? -16.925 13.301 13.280 1.00 60.25 104 ILE A N 1
ATOM 830 C CA . ILE A 1 104 ? -16.805 13.284 14.744 1.00 60.25 104 ILE A CA 1
ATOM 831 C C . ILE A 1 104 ? -17.157 14.657 15.329 1.00 60.25 104 ILE A C 1
ATOM 833 O O . ILE A 1 104 ? -16.727 14.996 16.428 1.00 60.25 104 ILE A O 1
ATOM 837 N N . GLU A 1 105 ? -17.964 15.469 14.649 1.00 55.22 105 GLU A N 1
ATOM 838 C CA . GLU A 1 105 ? -18.431 16.732 15.242 1.00 55.22 105 GLU A CA 1
ATOM 839 C C . GLU A 1 105 ? -19.137 16.522 16.603 1.00 55.22 105 GLU A C 1
ATOM 841 O O . GLU A 1 105 ? -19.173 17.431 17.425 1.00 55.22 105 GLU A O 1
ATOM 846 N N . GLY A 1 106 ? -19.624 15.305 16.896 1.00 55.03 106 GLY A N 1
ATOM 847 C CA . GLY A 1 106 ? -20.278 14.954 18.163 1.00 55.03 106 GLY A CA 1
ATOM 848 C C . GLY A 1 106 ? -19.432 14.274 19.255 1.00 55.03 106 GLY A C 1
ATOM 849 O O . GLY A 1 106 ? -19.910 14.227 20.388 1.00 55.03 106 GLY A O 1
ATOM 850 N N . ASP A 1 107 ? -18.223 13.745 18.983 1.00 53.50 107 ASP A N 1
ATOM 851 C CA . ASP A 1 107 ? -17.463 12.959 19.997 1.00 53.50 107 ASP A CA 1
ATOM 852 C C . ASP A 1 107 ? -16.275 13.720 20.602 1.00 53.50 107 ASP A C 1
ATOM 854 O O . ASP A 1 107 ? -15.677 13.257 21.577 1.00 53.50 107 ASP A O 1
ATOM 858 N N . SER A 1 108 ? -15.913 14.871 20.030 1.00 51.38 108 SER A N 1
ATOM 859 C CA . SER A 1 108 ? -14.727 15.655 20.405 1.00 51.38 108 SER A CA 1
ATOM 860 C C . SER A 1 108 ? -14.852 16.373 21.752 1.00 51.38 108 SER A C 1
ATOM 862 O O . SER A 1 108 ? -13.852 16.833 22.303 1.00 51.38 108 SER A O 1
ATOM 864 N N . THR A 1 109 ? -16.061 16.439 22.315 1.00 52.28 109 THR A N 1
ATOM 865 C CA . THR A 1 109 ? -16.370 17.248 23.501 1.00 52.28 109 THR A CA 1
ATOM 866 C C . THR A 1 109 ? -15.984 16.601 24.830 1.00 52.28 109 THR A C 1
ATOM 868 O O . THR A 1 109 ? -15.974 17.297 25.840 1.00 52.28 109 THR A O 1
ATOM 871 N N . SER A 1 110 ? -15.648 15.302 24.871 1.00 56.50 110 SER A N 1
ATOM 872 C CA . SER A 1 110 ? -15.487 14.599 26.156 1.00 56.50 110 SER A CA 1
ATOM 873 C C . SER A 1 110 ? -14.205 13.777 26.336 1.00 56.50 110 SER A C 1
ATOM 875 O O . SER A 1 110 ? -13.985 13.309 27.454 1.00 56.50 110 SER A O 1
ATOM 877 N N . ASN A 1 111 ? -13.367 13.550 25.312 1.00 68.62 111 ASN A N 1
ATOM 878 C CA . ASN A 1 111 ? -12.235 12.623 25.462 1.00 68.62 111 ASN A CA 1
ATOM 879 C C . ASN A 1 111 ? -10.943 13.064 24.750 1.00 68.62 111 ASN A C 1
ATOM 881 O O . ASN A 1 111 ? -10.753 12.810 23.563 1.00 68.62 111 ASN A O 1
ATOM 885 N N . ASP A 1 112 ? -10.031 13.674 25.510 1.00 76.12 112 ASP A N 1
ATOM 886 C CA . ASP A 1 112 ? -8.760 14.243 25.032 1.00 76.12 112 ASP A CA 1
ATOM 887 C C . ASP A 1 112 ? -7.891 13.227 24.261 1.00 76.12 112 ASP A C 1
ATOM 889 O O . ASP A 1 112 ? -7.357 13.511 23.189 1.00 76.12 112 ASP A O 1
ATOM 893 N N . TRP A 1 113 ? -7.843 11.974 24.725 1.00 76.44 113 TRP A N 1
ATOM 894 C CA . TRP A 1 113 ? -7.065 10.933 24.048 1.00 76.44 113 TRP A CA 1
ATOM 895 C C . TRP A 1 113 ? -7.683 10.493 22.704 1.00 76.44 113 TRP A C 1
ATOM 897 O O . TRP A 1 113 ? -6.941 10.131 21.790 1.00 76.44 113 TRP A O 1
ATOM 907 N N . MET A 1 114 ? -9.019 10.537 22.549 1.00 76.44 114 MET A N 1
ATOM 908 C CA . MET A 1 114 ? -9.679 10.232 21.267 1.00 76.44 114 MET A CA 1
ATOM 909 C C . MET A 1 114 ? -9.314 11.293 20.228 1.00 76.44 114 MET A C 1
ATOM 911 O O . MET A 1 114 ? -9.028 10.945 19.085 1.00 76.44 114 MET A O 1
ATOM 915 N N . ASN A 1 115 ? -9.286 12.570 20.628 1.00 79.94 115 ASN A N 1
ATOM 916 C CA . ASN A 1 115 ? -8.889 13.673 19.753 1.00 79.94 115 ASN A CA 1
ATOM 917 C C . ASN A 1 115 ? -7.456 13.483 19.241 1.00 79.94 115 ASN A C 1
ATOM 919 O O . ASN A 1 115 ? -7.215 13.596 18.039 1.00 79.94 115 ASN A O 1
ATOM 923 N N . GLU A 1 116 ? -6.523 13.101 20.117 1.00 82.12 116 GLU A N 1
ATOM 924 C CA . GLU A 1 116 ? -5.148 12.800 19.708 1.00 82.12 116 GLU A CA 1
ATOM 925 C C . GLU A 1 116 ? -5.071 11.577 18.777 1.00 82.12 116 GLU A C 1
ATOM 927 O O . GLU A 1 116 ? -4.373 11.617 17.761 1.00 82.12 116 GLU A O 1
ATOM 932 N N . PHE A 1 117 ? -5.829 10.508 19.057 1.00 81.50 117 PHE A N 1
ATOM 933 C CA . PHE A 1 117 ? -5.920 9.349 18.161 1.00 81.50 117 PHE A CA 1
ATOM 934 C C . PHE A 1 117 ? -6.401 9.753 16.762 1.00 81.50 117 PHE A C 1
ATOM 936 O O . PHE A 1 117 ? -5.782 9.367 15.768 1.00 81.50 117 PHE A O 1
ATOM 943 N N . TYR A 1 118 ? -7.465 10.554 16.669 1.00 80.81 118 TYR A N 1
ATOM 944 C CA . TYR A 1 118 ? -7.997 11.013 15.387 1.00 80.81 118 TYR A CA 1
ATOM 945 C C . TYR A 1 118 ? -7.034 11.946 14.657 1.00 80.81 118 TYR A C 1
ATOM 947 O O . TYR A 1 118 ? -6.856 11.792 13.451 1.00 80.81 118 TYR A O 1
ATOM 955 N N . ARG A 1 119 ? -6.351 12.849 15.371 1.00 84.44 119 ARG A N 1
ATOM 956 C CA . ARG A 1 119 ? -5.322 13.729 14.800 1.00 84.44 119 ARG A CA 1
ATOM 957 C C . ARG A 1 119 ? -4.178 12.925 14.181 1.00 84.44 119 ARG A C 1
ATOM 959 O O . ARG A 1 119 ? -3.804 13.163 13.034 1.00 84.44 119 ARG A O 1
ATOM 966 N N . VAL A 1 120 ? -3.643 11.943 14.910 1.00 83.75 120 VAL A N 1
ATOM 967 C CA . VAL A 1 120 ? -2.568 11.062 14.420 1.00 83.75 120 VAL A CA 1
ATOM 968 C C . VAL A 1 120 ? -3.052 10.196 13.259 1.00 83.75 120 VAL A C 1
ATOM 970 O O . VAL A 1 120 ? -2.323 10.007 12.284 1.00 83.75 120 VAL A O 1
ATOM 973 N N . HIS A 1 121 ? -4.275 9.671 13.341 1.00 81.88 121 HIS A N 1
ATOM 974 C CA . HIS A 1 121 ? -4.853 8.870 12.269 1.00 81.88 121 HIS A CA 1
ATOM 975 C C . HIS A 1 121 ? -5.031 9.690 10.988 1.00 81.88 121 HIS A C 1
ATOM 977 O O . HIS A 1 121 ? -4.577 9.255 9.933 1.00 81.88 121 HIS A O 1
ATOM 983 N N . TRP A 1 122 ? -5.591 10.898 11.094 1.00 83.81 122 TRP A N 1
ATOM 984 C CA . TRP A 1 122 ? -5.694 11.843 9.986 1.00 83.81 122 TRP A CA 1
ATOM 985 C C . TRP A 1 122 ? -4.318 12.127 9.376 1.00 83.81 122 TRP A C 1
ATOM 987 O O . TRP A 1 122 ? -4.161 12.004 8.165 1.00 83.81 122 TRP A O 1
ATOM 997 N N . LEU A 1 123 ? -3.299 12.414 10.201 1.00 86.94 123 LEU A N 1
ATOM 998 C CA . LEU A 1 123 ? -1.949 12.762 9.724 1.00 86.94 123 LEU A CA 1
ATOM 999 C C . LEU A 1 123 ? -1.336 11.620 8.914 1.00 86.94 123 LEU A C 1
ATOM 1001 O O . LEU A 1 123 ? -0.688 11.849 7.897 1.00 86.94 123 LEU A O 1
ATOM 1005 N N . ARG A 1 124 ? -1.558 10.380 9.355 1.00 84.00 124 ARG A N 1
ATOM 1006 C CA . ARG A 1 124 ? -1.095 9.179 8.653 1.00 84.00 124 ARG A CA 1
ATOM 1007 C C . ARG A 1 124 ? -1.827 8.964 7.342 1.00 84.00 124 ARG A C 1
ATOM 1009 O O . ARG A 1 124 ? -1.179 8.622 6.360 1.00 84.00 124 ARG A O 1
ATOM 1016 N N . THR A 1 125 ? -3.144 9.141 7.337 1.00 84.12 125 THR A N 1
ATOM 1017 C CA . THR A 1 125 ? -3.947 9.003 6.122 1.00 84.12 125 THR A CA 1
ATOM 1018 C C . THR A 1 125 ? -3.558 10.071 5.107 1.00 84.12 125 THR A C 1
ATOM 1020 O O . THR A 1 125 ? -3.317 9.720 3.960 1.00 84.12 125 THR A O 1
ATOM 1023 N N . LEU A 1 126 ? -3.373 11.329 5.528 1.00 87.69 126 LEU A N 1
ATOM 1024 C CA . LEU A 1 126 ? -2.870 12.377 4.641 1.00 87.69 126 LEU A CA 1
ATOM 1025 C C . LEU A 1 126 ? -1.469 12.042 4.118 1.00 87.69 126 LEU A C 1
ATOM 1027 O O . LEU A 1 126 ? -1.241 12.101 2.919 1.00 87.69 126 LEU A O 1
ATOM 1031 N N . ALA A 1 127 ? -0.534 11.656 4.990 1.00 89.12 127 ALA A N 1
ATOM 1032 C CA . ALA A 1 127 ? 0.818 11.295 4.563 1.00 89.12 127 ALA A CA 1
ATOM 1033 C C . ALA A 1 127 ? 0.824 10.108 3.586 1.00 89.12 127 ALA A C 1
ATOM 1035 O O . ALA A 1 127 ? 1.660 10.051 2.688 1.00 89.12 127 ALA A O 1
ATOM 1036 N N . LEU A 1 128 ? -0.103 9.160 3.756 1.00 86.44 128 LEU A N 1
ATOM 1037 C CA . LEU A 1 128 ? -0.302 8.060 2.825 1.00 86.44 128 LEU A CA 1
ATOM 1038 C C . LEU A 1 128 ? -0.820 8.583 1.482 1.00 86.44 128 LEU A C 1
ATOM 1040 O O . LEU A 1 128 ? -0.220 8.245 0.470 1.00 86.44 128 LEU A O 1
ATOM 1044 N N . CYS A 1 129 ? -1.867 9.414 1.470 1.00 89.00 129 CYS A N 1
ATOM 1045 C CA . CYS A 1 129 ? -2.389 10.037 0.250 1.00 89.00 129 CYS A CA 1
ATOM 1046 C C . CYS A 1 129 ? -1.300 10.816 -0.497 1.00 89.00 129 CYS A C 1
ATOM 1048 O O . CYS A 1 129 ? -1.026 10.491 -1.645 1.00 89.00 129 CYS A O 1
ATOM 1050 N N . ASN A 1 130 ? -0.602 11.734 0.180 1.00 93.06 130 ASN A N 1
ATOM 1051 C CA . ASN A 1 130 ? 0.488 12.519 -0.409 1.00 93.06 130 ASN A CA 1
ATOM 1052 C C . ASN A 1 130 ? 1.581 11.616 -0.992 1.00 93.06 130 ASN A C 1
ATOM 1054 O O . ASN A 1 130 ? 2.096 11.869 -2.073 1.00 93.06 130 ASN A O 1
ATOM 1058 N N . ARG A 1 131 ? 1.922 10.523 -0.299 1.00 91.69 131 ARG A N 1
ATOM 1059 C CA . ARG A 1 131 ? 2.884 9.552 -0.819 1.00 91.69 131 ARG A CA 1
ATOM 1060 C C . ARG A 1 131 ? 2.366 8.857 -2.076 1.00 91.69 131 ARG A C 1
ATOM 1062 O O . ARG A 1 131 ? 3.140 8.676 -3.000 1.00 91.69 131 ARG A O 1
ATOM 1069 N N . TRP A 1 132 ? 1.108 8.422 -2.118 1.00 91.00 132 TRP A N 1
ATOM 1070 C CA . TRP A 1 132 ? 0.553 7.800 -3.328 1.00 91.00 132 TRP A CA 1
ATOM 1071 C C . TRP A 1 132 ? 0.512 8.780 -4.501 1.00 91.00 132 TRP A C 1
ATOM 1073 O O . TRP A 1 132 ? 0.808 8.373 -5.620 1.00 91.00 132 TRP A O 1
ATOM 1083 N N . GLU A 1 133 ? 0.213 10.055 -4.247 1.00 92.38 133 GLU A N 1
ATOM 1084 C CA . GLU A 1 133 ? 0.305 11.121 -5.252 1.00 92.38 133 GLU A CA 1
ATOM 1085 C C . GLU A 1 133 ? 1.743 11.275 -5.776 1.00 92.38 133 GLU A C 1
ATOM 1087 O O . GLU A 1 133 ? 1.962 11.304 -6.988 1.00 92.38 133 GLU A O 1
ATOM 1092 N N . GLU A 1 134 ? 2.739 11.300 -4.884 1.00 94.00 134 GLU A N 1
ATOM 1093 C CA . GLU A 1 134 ? 4.158 11.322 -5.260 1.00 94.00 134 GLU A CA 1
ATOM 1094 C C . GLU A 1 134 ? 4.567 10.074 -6.058 1.00 94.00 134 GLU A C 1
ATOM 1096 O O . GLU A 1 134 ? 5.208 10.194 -7.100 1.00 94.00 134 GLU A O 1
ATOM 1101 N N . GLU A 1 135 ? 4.192 8.879 -5.599 1.00 93.88 135 GLU A N 1
ATOM 1102 C CA . GLU A 1 135 ? 4.534 7.605 -6.243 1.00 93.88 135 GLU A CA 1
ATOM 1103 C C . GLU A 1 135 ? 3.891 7.509 -7.635 1.00 93.88 135 GLU A C 1
ATOM 1105 O O . GLU A 1 135 ? 4.546 7.059 -8.569 1.00 93.88 135 GLU A O 1
ATOM 1110 N N . LEU A 1 136 ? 2.661 8.002 -7.824 1.00 91.25 136 LEU A N 1
ATOM 1111 C CA . LEU A 1 136 ? 2.020 8.049 -9.143 1.00 91.25 136 LEU A CA 1
ATOM 1112 C C . LEU A 1 136 ? 2.831 8.910 -10.126 1.00 91.25 136 LEU A C 1
ATOM 1114 O O . LEU A 1 136 ? 3.098 8.493 -11.257 1.00 91.25 136 LEU A O 1
ATOM 1118 N N . LEU A 1 137 ? 3.279 10.089 -9.681 1.00 92.00 137 LEU A N 1
ATOM 1119 C CA . LEU A 1 137 ? 4.131 10.972 -10.480 1.00 92.00 137 LEU A CA 1
ATOM 1120 C C . LEU A 1 137 ? 5.508 10.352 -10.761 1.00 92.00 137 LEU A C 1
ATOM 1122 O O . LEU A 1 137 ? 6.018 10.467 -11.880 1.00 92.00 137 LEU A O 1
ATOM 1126 N N . LEU A 1 138 ? 6.124 9.714 -9.763 1.00 94.81 138 LEU A N 1
ATOM 1127 C CA . LEU A 1 138 ? 7.439 9.084 -9.886 1.00 94.81 138 LEU A CA 1
ATOM 1128 C C . LEU A 1 138 ? 7.402 7.888 -10.831 1.00 94.81 138 LEU A C 1
ATOM 1130 O O . LEU A 1 138 ? 8.208 7.848 -11.755 1.00 94.81 138 LEU A O 1
ATOM 1134 N N . VAL A 1 139 ? 6.439 6.979 -10.677 1.00 94.56 139 VAL A N 1
ATOM 1135 C CA . VAL A 1 139 ? 6.287 5.799 -11.539 1.00 94.56 139 VAL A CA 1
ATOM 1136 C C . VAL A 1 139 ? 6.130 6.216 -13.002 1.00 94.56 139 VAL A C 1
ATOM 1138 O O . VAL A 1 139 ? 6.784 5.651 -13.880 1.00 94.56 139 VAL A O 1
ATOM 1141 N N . GLY A 1 140 ? 5.346 7.263 -13.279 1.00 91.94 140 GLY A N 1
ATOM 1142 C CA . GLY A 1 140 ? 5.217 7.804 -14.634 1.00 91.94 140 GLY A CA 1
ATOM 1143 C C . GLY A 1 140 ? 6.548 8.297 -15.219 1.00 91.94 140 GLY A C 1
ATOM 1144 O O . GLY A 1 140 ? 6.839 8.055 -16.393 1.00 91.94 140 GLY A O 1
ATOM 1145 N N . ARG A 1 141 ? 7.390 8.951 -14.407 1.00 94.25 141 ARG A N 1
ATOM 1146 C CA . ARG A 1 141 ? 8.737 9.389 -14.819 1.00 94.25 141 ARG A CA 1
ATOM 1147 C C . ARG A 1 141 ? 9.708 8.220 -14.968 1.00 94.25 141 ARG A C 1
ATOM 1149 O O . ARG A 1 141 ? 10.459 8.189 -15.939 1.00 94.25 141 ARG A O 1
ATOM 1156 N N . GLU A 1 142 ? 9.678 7.259 -14.051 1.00 95.94 142 GLU A N 1
ATOM 1157 C CA . GLU A 1 142 ? 10.522 6.063 -14.067 1.00 95.94 142 GLU A CA 1
ATOM 1158 C C . GLU A 1 142 ? 10.270 5.199 -15.304 1.00 95.94 142 GLU A C 1
ATOM 1160 O O . GLU A 1 142 ? 11.230 4.714 -15.903 1.00 95.94 142 GLU A O 1
ATOM 1165 N N . MET A 1 143 ? 9.015 5.068 -15.750 1.00 95.12 143 MET A N 1
ATOM 1166 C CA . MET A 1 143 ? 8.676 4.409 -17.018 1.00 95.12 143 MET A CA 1
ATOM 1167 C C . MET A 1 143 ? 9.407 5.069 -18.195 1.00 95.12 143 MET A C 1
ATOM 1169 O O . MET A 1 143 ? 10.117 4.400 -18.948 1.00 95.12 143 MET A O 1
ATOM 1173 N N . THR A 1 144 ? 9.309 6.397 -18.312 1.00 94.81 144 THR A N 1
ATOM 1174 C CA . THR A 1 144 ? 9.973 7.163 -19.379 1.00 94.81 144 THR A CA 1
ATOM 1175 C C . THR A 1 144 ? 11.497 7.058 -19.292 1.00 94.81 144 THR A C 1
ATOM 1177 O O . THR A 1 144 ? 12.170 6.839 -20.301 1.00 94.81 144 THR A O 1
ATOM 1180 N N . TRP A 1 145 ? 12.066 7.173 -18.090 1.00 96.94 145 TRP A N 1
ATOM 1181 C CA . TRP A 1 145 ? 13.509 7.045 -17.881 1.00 96.94 145 TR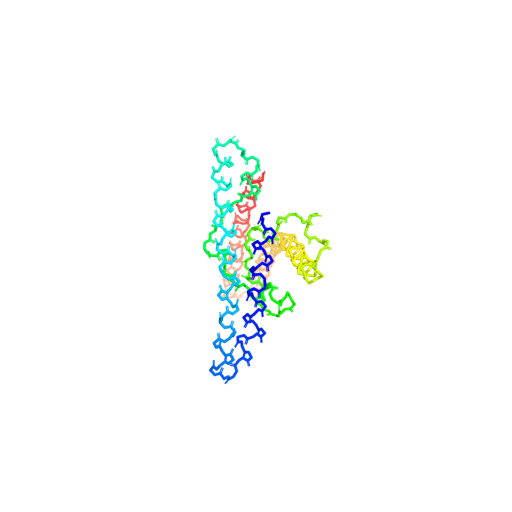P A CA 1
ATOM 1182 C C . TRP A 1 145 ? 14.024 5.640 -18.173 1.00 96.94 145 TRP A C 1
ATOM 1184 O O . TRP A 1 145 ? 15.129 5.505 -18.690 1.00 96.94 145 TRP A O 1
ATOM 1194 N N . THR A 1 146 ? 13.233 4.604 -17.902 1.00 97.38 146 THR A N 1
ATOM 1195 C CA . THR A 1 146 ? 13.600 3.216 -18.201 1.00 97.38 146 THR A CA 1
ATOM 1196 C C . THR A 1 146 ? 13.737 3.008 -19.709 1.00 97.38 146 THR A C 1
ATOM 1198 O O . THR A 1 146 ? 14.762 2.495 -20.157 1.00 97.38 146 THR A O 1
ATOM 1201 N N . VAL A 1 147 ? 12.766 3.469 -20.506 1.00 97.00 147 VAL A N 1
ATOM 1202 C CA . VAL A 1 147 ? 12.833 3.410 -21.980 1.00 97.00 147 VAL A CA 1
ATOM 1203 C C . VAL A 1 147 ? 14.036 4.207 -22.495 1.00 97.00 147 VAL A C 1
ATOM 1205 O O . VAL A 1 147 ? 14.856 3.684 -23.251 1.00 97.00 147 VAL A O 1
ATOM 1208 N N . ALA A 1 148 ? 14.217 5.443 -22.017 1.00 97.44 148 ALA A N 1
ATOM 1209 C CA . ALA A 1 148 ? 15.346 6.285 -22.414 1.00 97.44 148 ALA A CA 1
ATOM 1210 C C . ALA A 1 148 ? 16.706 5.646 -22.074 1.00 97.44 148 ALA A C 1
ATOM 1212 O O . ALA A 1 148 ? 17.634 5.685 -22.883 1.00 97.44 148 ALA A O 1
ATOM 1213 N N . PHE A 1 149 ? 16.825 5.016 -20.903 1.00 97.94 149 PHE A N 1
ATOM 1214 C CA . PHE A 1 149 ? 18.029 4.304 -20.486 1.00 97.94 149 PHE A CA 1
ATOM 1215 C C . PHE A 1 149 ? 18.328 3.103 -21.390 1.00 97.94 149 PHE A C 1
ATOM 1217 O O . PHE A 1 149 ? 19.476 2.912 -21.796 1.00 97.94 149 PHE A O 1
ATOM 1224 N N . LEU A 1 150 ? 17.316 2.304 -21.737 1.00 98.00 150 LEU A N 1
ATOM 1225 C CA . LEU A 1 150 ? 17.480 1.150 -22.624 1.00 98.00 150 LEU A CA 1
ATOM 1226 C C . LEU A 1 150 ? 17.887 1.584 -24.038 1.00 98.00 150 LEU A C 1
ATOM 1228 O O . LEU A 1 150 ? 18.820 1.008 -24.602 1.00 98.00 150 LEU A O 1
ATOM 1232 N N . MET A 1 151 ? 17.277 2.645 -24.576 1.00 97.88 151 MET A N 1
ATOM 1233 C CA . MET A 1 151 ? 17.701 3.243 -25.848 1.00 97.88 151 MET A CA 1
ATOM 1234 C C . MET A 1 151 ? 19.142 3.745 -25.792 1.00 97.88 151 MET A C 1
ATOM 1236 O O . MET A 1 151 ? 19.936 3.443 -26.684 1.00 97.88 151 MET A O 1
ATOM 1240 N N . HIS A 1 152 ? 19.510 4.459 -24.726 1.00 97.94 152 HIS A N 1
ATOM 1241 C CA . HIS A 1 152 ? 20.879 4.920 -24.528 1.00 97.94 152 HIS A CA 1
ATOM 1242 C C . HIS A 1 152 ? 21.870 3.746 -24.499 1.00 97.94 152 HIS A C 1
ATOM 1244 O O . HIS A 1 152 ? 22.910 3.801 -25.153 1.00 97.94 152 HIS A O 1
ATOM 1250 N N . LYS A 1 153 ? 21.531 2.641 -23.819 1.00 98.00 153 LYS A N 1
ATOM 1251 C CA . LYS A 1 153 ? 22.358 1.426 -23.812 1.00 98.00 153 LYS A CA 1
ATOM 1252 C C . LYS A 1 153 ? 22.463 0.769 -25.179 1.00 98.00 153 LYS A C 1
ATOM 1254 O O . LYS A 1 153 ? 23.556 0.343 -25.545 1.00 98.00 153 LYS A O 1
ATOM 1259 N N . SER A 1 154 ? 21.378 0.720 -25.946 1.00 98.06 154 SER A N 1
ATOM 1260 C CA . SER A 1 154 ? 21.421 0.250 -27.333 1.00 98.06 154 SER A CA 1
ATOM 1261 C C . SER A 1 154 ? 22.421 1.065 -28.161 1.00 98.06 154 SER A C 1
ATOM 1263 O O . SER A 1 154 ? 23.334 0.497 -28.760 1.00 98.06 154 SER A O 1
ATOM 1265 N N . GLN A 1 155 ? 22.327 2.397 -28.103 1.00 97.94 155 GLN A N 1
ATOM 1266 C CA . GLN A 1 155 ? 23.231 3.309 -28.809 1.00 97.94 155 GLN A CA 1
ATOM 1267 C C . GLN A 1 155 ? 24.690 3.153 -28.361 1.00 97.94 155 GLN A C 1
ATOM 1269 O O . GLN A 1 155 ? 25.585 3.097 -29.201 1.00 97.94 155 GLN A O 1
ATOM 1274 N N . GLU A 1 156 ? 24.939 3.008 -27.057 1.00 98.12 156 GLU A N 1
ATOM 1275 C CA . GLU A 1 156 ? 26.280 2.761 -26.516 1.00 98.12 156 GLU A CA 1
ATOM 1276 C C . GLU A 1 156 ? 26.906 1.493 -27.128 1.00 98.12 156 GLU A C 1
ATOM 1278 O O . GLU A 1 156 ? 28.074 1.489 -27.522 1.00 98.12 156 GLU A O 1
ATOM 1283 N N . TRP A 1 157 ? 26.125 0.417 -27.270 1.00 98.00 157 TRP A N 1
ATOM 1284 C CA . TRP A 1 157 ? 26.585 -0.814 -27.916 1.00 98.00 157 TRP A CA 1
ATOM 1285 C C . TRP A 1 157 ? 26.759 -0.679 -29.433 1.00 98.00 157 TRP A C 1
ATOM 1287 O O . TRP A 1 157 ? 27.674 -1.298 -29.978 1.00 98.00 157 TRP A O 1
ATOM 1297 N N . VAL A 1 158 ? 25.961 0.153 -30.110 1.00 97.94 158 VAL A N 1
ATOM 1298 C CA . VAL A 1 158 ? 26.175 0.493 -31.530 1.00 97.94 158 VAL A CA 1
ATOM 1299 C C . VAL A 1 158 ? 27.507 1.218 -31.723 1.00 97.94 158 VAL A C 1
ATOM 1301 O O . VAL A 1 158 ? 28.268 0.843 -32.614 1.00 97.94 158 VAL A O 1
ATOM 1304 N N . CYS A 1 159 ? 27.846 2.187 -30.869 1.00 97.50 159 CYS A N 1
ATOM 1305 C CA . CYS A 1 159 ? 29.150 2.857 -30.926 1.00 97.50 159 CYS A CA 1
ATOM 1306 C C . CYS A 1 159 ? 30.300 1.853 -30.742 1.00 97.50 159 CYS A C 1
ATOM 1308 O O . CYS A 1 159 ? 31.229 1.814 -31.545 1.00 97.50 159 CYS A O 1
ATOM 1310 N N . ARG A 1 160 ? 30.197 0.948 -29.757 1.00 96.75 160 ARG A N 1
ATOM 1311 C CA . ARG A 1 160 ? 31.192 -0.123 -29.543 1.00 96.75 160 ARG A CA 1
ATOM 1312 C C . ARG A 1 160 ? 31.309 -1.077 -30.735 1.00 96.75 160 ARG A C 1
ATOM 1314 O O . ARG A 1 160 ? 32.397 -1.568 -31.024 1.00 96.75 160 ARG A O 1
ATOM 1321 N N . MET A 1 161 ? 30.201 -1.354 -31.425 1.00 96.62 161 MET A N 1
ATOM 1322 C CA . MET A 1 161 ? 30.199 -2.150 -32.655 1.00 96.62 161 MET A CA 1
ATOM 1323 C C . MET A 1 161 ? 30.991 -1.444 -33.762 1.00 96.62 161 MET A C 1
ATOM 1325 O O . MET A 1 161 ? 31.813 -2.090 -34.407 1.00 96.62 161 MET A O 1
ATOM 1329 N N . GLN A 1 162 ? 30.776 -0.139 -33.956 1.00 95.12 162 GLN A N 1
ATOM 1330 C CA . GLN A 1 162 ? 31.494 0.670 -34.948 1.00 95.12 162 GLN A CA 1
ATOM 1331 C C . GLN A 1 162 ? 32.995 0.753 -34.639 1.00 95.12 162 GLN A C 1
ATOM 1333 O O . GLN A 1 162 ? 33.821 0.603 -35.534 1.00 95.12 162 GLN A O 1
ATOM 1338 N N . GLU A 1 163 ? 33.368 0.914 -33.367 1.00 95.38 163 GLU A N 1
ATOM 1339 C CA . GLU A 1 163 ? 34.773 0.898 -32.943 1.00 95.38 163 GLU A CA 1
ATOM 1340 C C . GLU A 1 163 ? 35.457 -0.451 -33.209 1.00 95.38 163 GLU A C 1
ATOM 1342 O O . GLU A 1 163 ? 36.628 -0.492 -33.587 1.00 95.38 163 GLU A O 1
ATOM 1347 N N . ALA A 1 164 ? 34.748 -1.563 -32.992 1.00 94.06 164 ALA A N 1
ATOM 1348 C CA . ALA A 1 164 ? 35.261 -2.899 -33.283 1.00 94.06 164 ALA A CA 1
ATOM 1349 C C . ALA A 1 164 ? 35.388 -3.154 -34.793 1.00 94.06 164 ALA A C 1
ATOM 1351 O O . ALA A 1 164 ? 36.326 -3.831 -35.208 1.00 94.06 164 ALA A O 1
ATOM 1352 N N . ASP A 1 165 ? 34.477 -2.598 -35.596 1.00 93.69 165 ASP A N 1
ATOM 1353 C CA . ASP A 1 165 ? 34.517 -2.654 -37.061 1.00 93.69 165 ASP A CA 1
ATOM 1354 C C . ASP A 1 165 ? 35.725 -1.886 -37.612 1.00 93.69 165 ASP A C 1
ATOM 1356 O O . ASP A 1 165 ? 36.488 -2.430 -38.402 1.00 93.69 165 ASP A O 1
ATOM 1360 N N . ALA A 1 166 ? 35.986 -0.682 -37.090 1.00 94.00 166 ALA A N 1
ATOM 1361 C CA . ALA A 1 166 ? 37.166 0.116 -37.437 1.00 94.00 166 ALA A CA 1
ATOM 1362 C C . ALA A 1 166 ? 38.501 -0.563 -37.071 1.00 94.00 166 ALA A C 1
ATOM 1364 O O . ALA A 1 166 ? 39.531 -0.268 -37.671 1.00 94.00 166 ALA A O 1
ATOM 1365 N N . LYS A 1 167 ? 38.495 -1.462 -36.078 1.00 94.12 167 LYS A N 1
ATOM 1366 C CA . LYS A 1 167 ? 39.653 -2.279 -35.672 1.00 94.12 167 LYS A CA 1
ATOM 1367 C C . LYS A 1 167 ? 39.678 -3.661 -36.341 1.00 94.12 167 LYS A C 1
ATOM 1369 O O . LYS A 1 167 ? 40.542 -4.465 -36.005 1.00 94.12 167 LYS A O 1
ATOM 1374 N N . GLU A 1 168 ? 38.712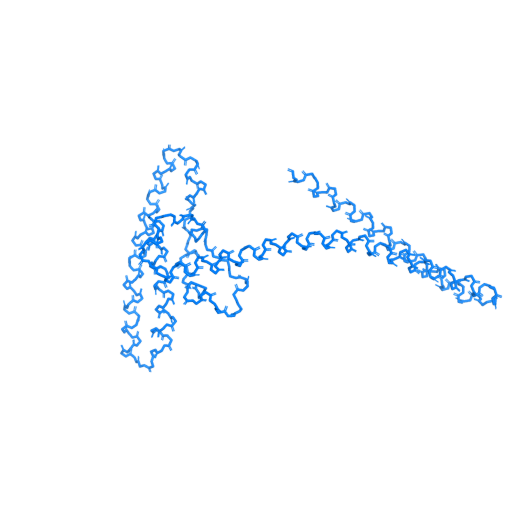 -3.955 -37.213 1.00 91.94 168 GLU A N 1
ATOM 1375 C CA . GLU A 1 168 ? 38.530 -5.236 -37.910 1.00 91.94 168 GLU A CA 1
ATOM 1376 C C . GLU A 1 168 ? 38.387 -6.463 -36.977 1.00 91.94 168 GLU A C 1
ATOM 1378 O O . GLU A 1 168 ? 38.677 -7.603 -37.347 1.00 91.94 168 GLU A O 1
ATOM 1383 N N . ILE A 1 169 ? 37.881 -6.268 -35.750 1.00 95.12 169 ILE A N 1
ATOM 1384 C CA . ILE A 1 169 ? 37.705 -7.348 -34.765 1.00 95.12 169 ILE A CA 1
ATOM 1385 C C . ILE A 1 169 ? 36.293 -7.944 -34.869 1.00 95.12 169 ILE A C 1
ATOM 1387 O O . ILE A 1 169 ? 35.365 -7.572 -34.142 1.00 95.12 169 ILE A O 1
ATOM 1391 N N . ILE A 1 170 ? 36.146 -8.934 -35.752 1.00 93.19 170 ILE A N 1
ATOM 1392 C CA . ILE A 1 170 ? 34.858 -9.546 -36.135 1.00 93.19 170 ILE A CA 1
ATOM 1393 C C . ILE A 1 170 ? 34.041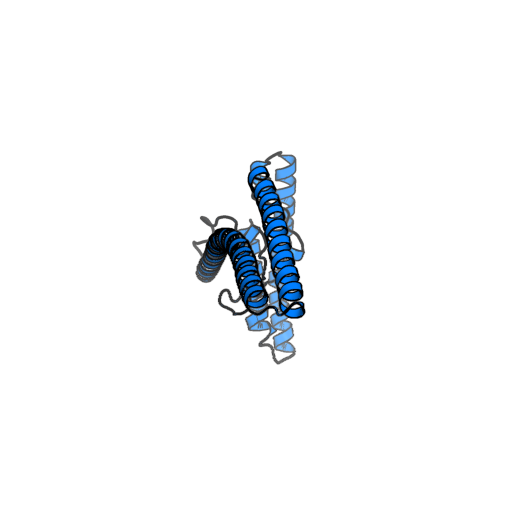 -10.038 -34.926 1.00 93.19 170 ILE A C 1
ATOM 1395 O O . ILE A 1 170 ? 32.851 -9.740 -34.813 1.00 93.19 170 ILE A O 1
ATOM 1399 N N . GLY A 1 171 ? 34.662 -10.761 -33.986 1.00 94.06 171 GLY A N 1
ATOM 1400 C CA . GLY A 1 171 ? 33.949 -11.332 -32.834 1.00 94.06 171 GLY A CA 1
ATOM 1401 C C . GLY A 1 171 ? 33.333 -10.271 -31.914 1.00 94.06 171 GLY A C 1
ATOM 1402 O O . GLY A 1 171 ? 32.182 -10.397 -31.489 1.00 94.06 171 GLY A O 1
ATOM 1403 N N . HIS A 1 172 ? 34.071 -9.186 -31.660 1.00 94.31 172 HIS A N 1
ATOM 1404 C CA . HIS A 1 172 ? 33.597 -8.068 -30.844 1.00 94.31 172 HIS A CA 1
ATOM 1405 C C . HIS A 1 172 ? 32.468 -7.307 -31.537 1.00 94.31 172 HIS A C 1
ATOM 1407 O O . HIS A 1 172 ? 31.475 -6.976 -30.889 1.00 94.31 172 HIS A O 1
ATOM 1413 N N . ARG A 1 173 ? 32.571 -7.105 -32.857 1.00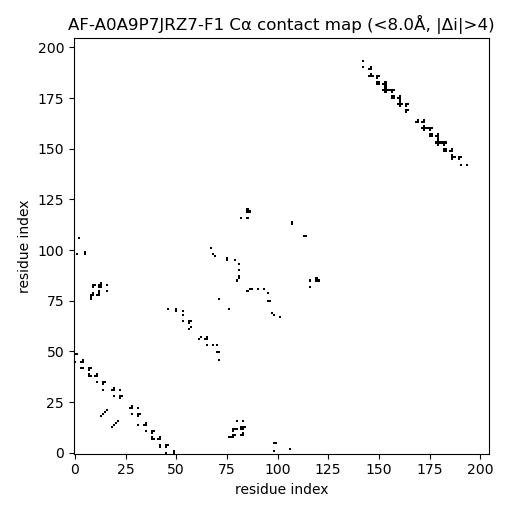 95.94 173 ARG A N 1
ATOM 1414 C CA . ARG A 1 173 ? 31.502 -6.513 -33.666 1.00 95.94 173 ARG A CA 1
ATOM 1415 C C . ARG A 1 173 ? 30.209 -7.328 -33.564 1.00 95.94 173 ARG A C 1
ATOM 1417 O O . ARG A 1 173 ? 29.164 -6.764 -33.250 1.00 95.94 173 ARG A O 1
ATOM 1424 N N . CYS A 1 174 ? 30.265 -8.645 -33.775 1.00 95.44 174 CYS A N 1
ATOM 1425 C CA . CYS A 1 174 ? 29.083 -9.510 -33.689 1.00 95.44 174 CYS A CA 1
ATOM 1426 C C . CYS A 1 174 ? 28.446 -9.499 -32.291 1.00 95.44 174 CYS A C 1
ATOM 1428 O O . CYS A 1 174 ? 27.220 -9.446 -32.167 1.00 95.44 174 CYS A O 1
ATOM 1430 N N . TYR A 1 175 ? 29.261 -9.519 -31.233 1.00 96.69 175 TYR A N 1
ATOM 1431 C CA . TYR A 1 175 ? 28.754 -9.463 -29.863 1.00 96.69 175 TYR A CA 1
ATOM 1432 C C . TYR A 1 175 ? 28.095 -8.115 -29.545 1.00 96.69 175 TYR A C 1
ATOM 1434 O O . TYR A 1 175 ? 26.981 -8.087 -29.022 1.00 96.69 175 TYR A O 1
ATOM 1442 N N . ALA A 1 176 ? 28.745 -7.004 -29.899 1.00 96.94 176 ALA A N 1
ATOM 1443 C CA . ALA A 1 176 ? 28.208 -5.663 -29.686 1.00 96.94 176 ALA A CA 1
ATOM 1444 C C . ALA A 1 176 ? 26.898 -5.443 -30.461 1.00 96.94 176 ALA A C 1
ATOM 1446 O O . ALA A 1 176 ? 25.937 -4.933 -29.889 1.00 96.94 176 ALA A O 1
ATOM 1447 N N . ALA A 1 177 ? 26.812 -5.925 -31.707 1.00 96.56 177 ALA A N 1
ATOM 1448 C CA . ALA A 1 177 ? 25.582 -5.892 -32.500 1.00 96.56 177 ALA A CA 1
ATOM 1449 C C . ALA A 1 177 ? 24.429 -6.644 -31.813 1.00 96.56 177 ALA A C 1
ATOM 1451 O O . ALA A 1 177 ? 23.311 -6.136 -31.723 1.00 96.56 177 ALA A O 1
ATOM 1452 N N . ARG A 1 178 ? 24.703 -7.835 -31.263 1.00 97.62 178 ARG A N 1
ATOM 1453 C CA . ARG A 1 178 ? 23.707 -8.603 -30.502 1.00 97.62 178 ARG A CA 1
ATOM 1454 C C . ARG A 1 178 ? 23.243 -7.855 -29.250 1.00 97.62 178 ARG A C 1
ATOM 1456 O O . ARG A 1 178 ? 22.051 -7.858 -28.959 1.00 97.62 178 ARG A O 1
ATOM 1463 N N . GLN A 1 179 ? 24.163 -7.236 -28.509 1.00 98.00 179 GLN A N 1
ATOM 1464 C CA . GLN A 1 179 ? 23.820 -6.466 -27.309 1.00 98.00 179 GLN A CA 1
ATOM 1465 C C . GLN A 1 179 ? 22.978 -5.231 -27.647 1.00 98.00 179 GLN A C 1
ATOM 1467 O O . GLN A 1 179 ? 21.958 -5.008 -27.001 1.00 98.00 179 GLN A O 1
ATOM 1472 N N . ALA A 1 180 ? 23.343 -4.481 -28.691 1.00 97.69 180 ALA A N 1
ATOM 1473 C CA . ALA A 1 180 ? 22.556 -3.348 -29.175 1.00 97.69 180 ALA A CA 1
ATOM 1474 C C . ALA A 1 180 ? 21.116 -3.769 -29.506 1.00 97.69 180 ALA A C 1
ATOM 1476 O O . ALA A 1 180 ? 20.159 -3.182 -28.999 1.00 97.69 180 ALA A O 1
ATOM 1477 N N . GLN A 1 181 ? 20.962 -4.854 -30.272 1.00 98.06 181 GLN A N 1
ATOM 1478 C CA . GLN A 1 181 ? 19.646 -5.379 -30.632 1.00 98.06 181 GLN A CA 1
ATOM 1479 C C . GLN A 1 181 ? 18.832 -5.824 -29.409 1.00 98.06 181 GLN A C 1
ATOM 1481 O O . GLN A 1 181 ? 17.633 -5.565 -29.346 1.00 98.06 181 GLN A O 1
ATOM 1486 N N . MET A 1 182 ? 19.467 -6.463 -28.422 1.00 98.31 182 MET A N 1
ATOM 1487 C CA . MET A 1 182 ? 18.804 -6.874 -27.182 1.00 98.31 182 MET A CA 1
ATOM 1488 C C . MET A 1 182 ? 18.246 -5.668 -26.413 1.00 98.31 182 MET A C 1
ATOM 1490 O O . MET A 1 182 ? 17.083 -5.681 -26.015 1.00 98.31 182 MET A O 1
ATOM 1494 N N . TYR A 1 183 ? 19.050 -4.618 -26.219 1.00 98.25 183 TYR A N 1
ATOM 1495 C CA . TYR A 1 183 ? 18.602 -3.408 -25.522 1.00 98.25 183 TYR A CA 1
ATOM 1496 C C . TYR A 1 183 ? 17.505 -2.665 -26.289 1.00 98.25 183 TYR A C 1
ATOM 1498 O O . TYR A 1 183 ? 16.567 -2.168 -25.669 1.00 98.25 183 TYR A O 1
ATOM 1506 N N . LEU A 1 184 ? 17.576 -2.645 -27.623 1.00 97.94 184 LEU A N 1
ATOM 1507 C CA . LEU A 1 184 ? 16.519 -2.084 -28.464 1.00 97.94 184 LEU A CA 1
ATOM 1508 C C . LEU A 1 184 ? 15.190 -2.830 -28.273 1.00 97.94 184 LEU A C 1
ATOM 1510 O O . LEU A 1 184 ? 14.163 -2.198 -28.046 1.00 97.94 184 LEU A O 1
ATOM 1514 N N . GLN A 1 185 ? 15.218 -4.165 -28.308 1.00 98.00 185 GLN A N 1
ATOM 1515 C CA . GLN A 1 185 ? 14.026 -4.990 -28.092 1.00 98.00 185 GLN A CA 1
ATOM 1516 C C . GLN A 1 185 ? 13.437 -4.798 -26.693 1.00 98.00 185 GLN A C 1
ATOM 1518 O O . GLN A 1 185 ? 12.222 -4.685 -26.555 1.00 98.00 185 GLN A O 1
ATOM 1523 N N . LEU A 1 186 ? 14.285 -4.723 -25.661 1.00 97.81 186 LEU A N 1
ATOM 1524 C CA . LEU A 1 186 ? 13.839 -4.421 -24.300 1.00 97.81 186 LEU A CA 1
ATOM 1525 C C . LEU A 1 186 ? 13.171 -3.047 -24.223 1.00 97.81 186 LEU A C 1
ATOM 1527 O O . LEU A 1 186 ? 12.148 -2.917 -23.559 1.00 97.81 186 LEU A O 1
ATOM 1531 N N . SER A 1 187 ? 13.723 -2.041 -24.907 1.00 97.50 187 SER A N 1
ATOM 1532 C CA . SER A 1 187 ? 13.148 -0.697 -24.930 1.00 97.50 187 SER A CA 1
ATOM 1533 C C . SER A 1 187 ? 11.770 -0.673 -25.581 1.00 97.50 187 SER A C 1
ATOM 1535 O O . SER A 1 187 ? 10.841 -0.133 -24.993 1.00 97.50 187 SER A O 1
ATOM 1537 N N . GLN A 1 188 ? 11.637 -1.279 -26.764 1.00 96.62 188 GLN A N 1
ATOM 1538 C CA . GLN A 1 188 ? 10.366 -1.362 -27.492 1.00 96.62 188 GLN A CA 1
ATOM 1539 C C . GLN A 1 188 ? 9.317 -2.119 -26.675 1.00 96.62 188 GLN A C 1
ATOM 1541 O O . GLN A 1 188 ? 8.189 -1.668 -26.520 1.00 96.62 188 GLN A O 1
ATOM 1546 N N . HIS A 1 189 ? 9.711 -3.247 -26.081 1.00 97.06 189 HIS A N 1
ATOM 1547 C CA . HIS A 1 189 ? 8.815 -4.025 -25.237 1.00 97.06 189 HIS A CA 1
ATOM 1548 C C . HIS A 1 189 ? 8.366 -3.259 -23.984 1.00 97.06 189 HIS A C 1
ATOM 1550 O O . HIS A 1 189 ? 7.203 -3.361 -23.589 1.00 97.06 189 HIS A O 1
ATOM 1556 N N . ALA A 1 190 ? 9.276 -2.516 -23.347 1.00 95.62 190 ALA A N 1
ATOM 1557 C CA . ALA A 1 190 ? 8.961 -1.697 -22.183 1.00 95.62 190 ALA A CA 1
ATOM 1558 C C . ALA A 1 190 ? 7.997 -0.561 -22.549 1.00 95.62 190 ALA A C 1
ATOM 1560 O O . ALA A 1 190 ? 6.998 -0.389 -21.861 1.00 95.62 190 ALA A O 1
ATOM 1561 N N . GLU A 1 191 ? 8.253 0.149 -23.649 1.00 95.69 191 GLU A N 1
ATOM 1562 C CA . GLU A 1 191 ? 7.392 1.215 -24.174 1.00 95.69 191 GLU A CA 1
ATOM 1563 C C . GLU A 1 191 ? 5.973 0.699 -24.460 1.00 95.69 191 GLU A C 1
ATOM 1565 O O . GLU A 1 191 ? 5.020 1.172 -23.843 1.00 95.69 191 GLU A O 1
ATOM 1570 N N . ASP A 1 192 ? 5.845 -0.379 -25.243 1.00 95.06 192 ASP A N 1
ATOM 1571 C CA . ASP A 1 192 ? 4.556 -1.024 -25.532 1.00 95.06 192 ASP A CA 1
ATOM 1572 C C . ASP A 1 192 ? 3.812 -1.450 -24.257 1.00 95.06 192 ASP A C 1
ATOM 1574 O O . ASP A 1 192 ? 2.586 -1.343 -24.156 1.00 95.06 192 ASP A O 1
ATOM 1578 N N . SER A 1 193 ? 4.541 -1.995 -23.280 1.00 94.56 193 SER A N 1
ATOM 1579 C CA . SER A 1 193 ? 3.953 -2.458 -22.021 1.00 94.56 193 SER A C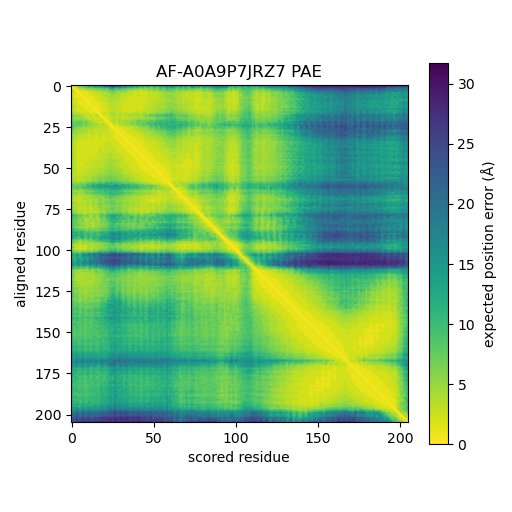A 1
ATOM 1580 C C . SER A 1 193 ? 3.477 -1.285 -21.167 1.00 94.56 193 SER A C 1
ATOM 1582 O O . SER A 1 193 ? 2.387 -1.349 -20.597 1.00 94.56 193 SER A O 1
ATOM 1584 N N . PHE A 1 194 ? 4.260 -0.207 -21.100 1.00 94.62 194 PHE A N 1
ATOM 1585 C CA . PHE A 1 194 ? 3.912 0.990 -20.343 1.00 94.62 194 PHE A CA 1
ATOM 1586 C C . PHE A 1 194 ? 2.729 1.731 -20.966 1.00 94.62 194 PHE A C 1
ATOM 1588 O O . PHE A 1 194 ? 1.806 2.102 -20.238 1.00 94.62 194 PHE A O 1
ATOM 1595 N N . ASP A 1 195 ? 2.679 1.862 -22.289 1.00 91.62 195 ASP A N 1
ATOM 1596 C CA . ASP A 1 195 ? 1.565 2.516 -22.981 1.00 91.62 195 ASP A CA 1
ATOM 1597 C C . ASP A 1 195 ? 0.250 1.757 -22.793 1.00 91.62 195 ASP A C 1
ATOM 1599 O O . ASP A 1 195 ? -0.784 2.364 -22.509 1.00 91.62 195 ASP A O 1
ATOM 1603 N N . ARG A 1 196 ? 0.286 0.417 -22.815 1.00 92.19 196 ARG A N 1
ATOM 1604 C CA . ARG A 1 196 ? -0.883 -0.402 -22.448 1.00 92.19 196 ARG A CA 1
ATOM 1605 C C . ARG A 1 196 ? -1.346 -0.130 -21.021 1.00 92.19 196 ARG A C 1
ATOM 1607 O O . ARG A 1 196 ? -2.546 -0.016 -20.791 1.00 92.19 196 ARG A O 1
ATOM 1614 N N . THR A 1 197 ? -0.426 -0.034 -20.058 1.00 87.00 197 THR A N 1
ATOM 1615 C CA . THR A 1 197 ? -0.806 0.232 -18.660 1.00 87.00 197 THR A CA 1
ATOM 1616 C C . THR A 1 197 ? -1.382 1.632 -18.458 1.00 87.00 197 THR A C 1
ATOM 1618 O O . THR A 1 197 ? -2.355 1.772 -17.721 1.00 87.00 197 THR A O 1
ATOM 1621 N N . LYS A 1 198 ? -0.849 2.648 -19.149 1.00 83.75 198 LYS A N 1
ATOM 1622 C CA . LYS A 1 198 ? -1.378 4.019 -19.112 1.00 83.75 198 LYS A CA 1
ATOM 1623 C C . LYS A 1 198 ? -2.760 4.109 -19.760 1.00 83.75 198 LYS A C 1
ATOM 1625 O O . LYS A 1 198 ? -3.663 4.679 -19.162 1.00 83.75 198 LYS A O 1
ATOM 1630 N N . GLY A 1 199 ? -2.958 3.462 -20.911 1.00 72.75 199 GLY A N 1
ATOM 1631 C CA . GLY A 1 199 ? -4.259 3.430 -21.587 1.00 72.75 199 GLY A CA 1
ATOM 1632 C C . GLY A 1 199 ? -5.358 2.731 -20.777 1.00 72.75 199 GLY A C 1
ATOM 1633 O O . GLY A 1 199 ? -6.518 3.114 -20.861 1.00 72.75 199 GLY A O 1
ATOM 1634 N N . VAL A 1 200 ? -5.018 1.735 -19.951 1.00 68.62 200 VAL A N 1
ATOM 1635 C CA . VAL A 1 200 ? -5.979 1.123 -19.010 1.00 68.62 200 VAL A CA 1
ATOM 1636 C C . VAL A 1 200 ? -6.297 2.057 -17.837 1.00 68.62 200 VAL A C 1
ATOM 1638 O O . VAL A 1 200 ? -7.428 2.050 -17.359 1.00 68.62 200 VAL A O 1
ATOM 1641 N N . ALA A 1 201 ? -5.331 2.861 -17.383 1.00 61.72 201 ALA A N 1
ATOM 1642 C CA . ALA A 1 201 ? -5.543 3.825 -16.305 1.00 61.72 201 ALA A CA 1
ATOM 1643 C C . ALA A 1 201 ? -6.457 4.989 -16.735 1.00 61.72 201 ALA A C 1
ATOM 1645 O O . ALA A 1 201 ? -7.370 5.328 -15.993 1.00 61.72 201 ALA A O 1
ATOM 1646 N N . GLU A 1 202 ? -6.287 5.531 -17.947 1.00 58.62 202 GLU A N 1
ATOM 1647 C CA . GLU A 1 202 ? -7.115 6.637 -18.473 1.00 58.62 202 GLU A CA 1
ATOM 1648 C C . GLU A 1 202 ? -8.574 6.242 -18.774 1.00 58.62 202 GLU A C 1
ATOM 1650 O O . GLU A 1 202 ? -9.445 7.101 -18.828 1.00 58.62 202 GLU A O 1
ATOM 1655 N N . VAL A 1 203 ? -8.864 4.951 -18.974 1.00 55.12 203 VAL A N 1
ATOM 1656 C CA . VAL A 1 203 ? -10.231 4.439 -19.224 1.00 55.12 203 VAL A CA 1
ATOM 1657 C C . VAL A 1 203 ? -10.971 4.099 -17.920 1.00 55.12 203 VAL A C 1
ATOM 1659 O O . VAL A 1 203 ? -12.182 3.874 -17.932 1.00 55.12 203 VAL A O 1
ATOM 1662 N N . ALA A 1 204 ? -10.253 4.017 -16.797 1.00 50.38 204 ALA A N 1
ATOM 1663 C CA . ALA A 1 204 ? -10.803 3.657 -15.492 1.00 50.38 204 ALA A CA 1
ATOM 1664 C C . ALA A 1 204 ? -11.191 4.869 -14.618 1.00 50.38 204 ALA A C 1
ATOM 1666 O O . ALA A 1 204 ? -11.824 4.663 -13.578 1.00 50.38 204 ALA A O 1
ATOM 1667 N N . GLU A 1 205 ? -10.820 6.087 -15.026 1.00 42.56 205 GLU A N 1
ATOM 1668 C CA . GLU A 1 205 ? -11.267 7.369 -14.449 1.00 42.56 205 GLU A CA 1
ATOM 1669 C C . GLU A 1 205 ? -12.518 7.909 -15.159 1.00 42.56 205 GLU A C 1
ATOM 1671 O O . GLU A 1 205 ? -13.391 8.457 -14.445 1.00 42.56 205 GLU A O 1
#

Organism: NCBI:txid1912936

Radius of gyration: 29.53 Å; Cα contacts (8 Å, |Δi|>4): 135; chains: 1; bounding box: 76×32×79 Å

Secondary structure (DSSP, 8-state):
-HHHHHHHHHHHHHHIIIIITT--SHHHHHHHHHHHHHHHHHHHHHHHHHHHHHHHHHHTT-HHHHHHSPPPPTGGGS--HHHH-TT-SS-TT-PPPGGGGS--TTTTTS-HHHHHHHHHHHHHHHHHHHHHHHHHHHHHHHHHHHHHHHHHHHHHHHHHHHHHHHTT-HHHHHHHHHHHHHHHHHHHHHHHHHHHHHHHHHT--

Sequence (205 aa):
MPVTVRVNLADKAVLFRTTIRSAKSQARSTRAWARVHSVDRVLNLNTQIYAKCRKQLINLGADDLLMKYRRLEKADLKATTVVADPNARSQRNSTLAWFWSIDIEGDSTSNDWMNEFYRVHWLRTLALCNRWEEELLLVGREMTWTVAFLMHKSQEWVCRMQEADAKEIIGHRCYAARQAQMYLQLSQHAEDSFDRTKGVAEVAE

Nearest PDB structures (foldseek):
  8t4i-assembly1_B  TM=1.866E-01  e=4.077E+00  Homo sapiens

Solvent-accessible surface area (backbone atoms only — not comparable to full-atom values): 11350 Å² total; per-residue (Å²): 117,68,62,60,45,51,53,36,43,32,51,45,19,36,42,51,63,60,42,48,71,64,37,86,44,71,74,48,36,56,53,34,50,52,52,48,53,53,42,48,53,55,36,54,50,48,51,52,52,48,52,53,54,49,54,49,41,60,76,69,67,45,59,77,57,45,71,74,58,60,89,85,51,80,76,61,70,54,63,44,65,59,66,48,39,64,83,55,84,93,55,88,85,65,82,75,47,76,76,78,74,55,88,53,95,82,61,68,86,79,40,75,66,58,50,50,42,51,52,54,49,50,51,50,52,50,53,49,50,56,47,52,57,50,47,56,55,46,51,60,50,50,54,55,50,50,33,53,49,26,44,51,50,13,51,54,23,46,53,52,18,52,56,23,52,77,67,69,39,63,71,56,21,56,52,24,48,52,50,16,53,52,27,42,50,51,18,53,53,47,47,58,51,50,52,53,54,49,58,56,53,70,73,72,111

Foldseek 3Di:
DLLLLLVLLLVLLQLVVPQCVPDPDPVSNVVSVVVNVVSVVSNVVVLVVLVVVVVVCVVVVVVVVCVLSDRDDPVLSDNDNCSNCVPDPPCLPPDHDSSLPRDPPPNVPPDPSNVVSNVSVVVSVVVVVVVVVVVVVVVVVVLVVLLVVLLVQLVVLVVQLVVCVVVVPVVSNVVSNVRSVVSNVVSVVSVVVVVVVVVVVVVVD

pLDDT: mean 86.15, std 11.45, range [42.56, 98.31]

Mean predicted aligned error: 9.42 Å